Protein AF-A0A6J4F4N2-F1 (afdb_monomer)

Nearest PDB structures (foldseek):
  8c8h-assembly1_I  TM=3.548E-01  e=7.696E+00  Vaccinia virus GLV-1h68
  6rfl-assembly1_I  TM=3.520E-01  e=7.696E+00  Vaccinia virus GLV-1h68

Secondary structure (DSSP, 8-state):
----------------------------------------PPP-HHHHHIIIIIHHH--HHHHHHHHEEEETTEEEETTT--BHHHHHTTGGG---HHHHHHHHHHHHHHHHS--HHHHHTHHHH--HHHHHHHHEEEETTEEEETTT--BHHHHHTTSTT--HHHHHHHHHHHHHHHHHHS--

Radius of gyration: 31.87 Å; Cα contacts (8 Å, |Δi|>4): 180; chains: 1; bounding box: 82×29×100 Å

Mean predicted aligned error: 11.59 Å

Sequence (184 aa):
MQTPKEIVMANLWTTLSCTSRLSLSAFVGAALLAITGPTAAADDLHVLWNRQCGGCHDHAGDFARDSLRVIDGQLVGKRLGDTVNTYLEKHNGGYSPEIIAAMADMLKAQAGTPDLFRTMCNECHGLATQFVREQIVSRDGRLYGRYSGHDVGVTLRRHGGLDDEQAALMLQVLARIEREVHRP

Foldseek 3Di:
DDDDDDDDDDDDDDDDDDDDDDDPPPPPPPPPPPPPDPPPQPALLQVVCCVPPCVPQNGLLCSLQVFWDADPNFIAGPPPRDTQLVVQCPPPNHDDSVSSVLSRVVSHVSNPADPLCVVQPCVPQNDLLVCLLQFWDDDPNFIAGPPPRHGQLVVLPVPRPDDPVSSVSVRVVSSVSNCSRRPD

Structure (mmCIF, N/CA/C/O backbone):
data_AF-A0A6J4F4N2-F1
#
_entry.id   AF-A0A6J4F4N2-F1
#
loop_
_atom_site.group_PDB
_atom_site.id
_atom_site.type_symbol
_atom_site.label_atom_id
_atom_site.label_alt_id
_atom_site.label_comp_id
_atom_site.label_asym_id
_atom_site.label_entity_id
_atom_site.label_seq_id
_atom_site.pdbx_PDB_ins_code
_atom_site.Cartn_x
_atom_site.Cartn_y
_atom_site.Cartn_z
_atom_site.occupancy
_atom_site.B_iso_or_equiv
_atom_site.auth_seq_id
_atom_site.auth_comp_id
_atom_site.auth_asym_id
_atom_site.auth_atom_id
_atom_site.pdbx_PDB_model_num
ATOM 1 N N . MET A 1 1 ? -20.581 9.578 -75.391 1.00 47.72 1 MET A N 1
ATOM 2 C CA . MET A 1 1 ? -21.357 8.427 -75.900 1.00 47.72 1 MET A CA 1
ATOM 3 C C . MET A 1 1 ? -22.814 8.630 -75.528 1.00 47.72 1 MET A C 1
ATOM 5 O O . MET A 1 1 ? -23.086 9.172 -74.466 1.00 47.72 1 MET A O 1
ATOM 9 N N . GLN A 1 2 ? -23.688 8.299 -76.473 1.00 40.50 2 GLN A N 1
ATOM 10 C CA . GLN A 1 2 ? -25.130 8.547 -76.547 1.00 40.50 2 GLN A CA 1
ATOM 11 C C . GLN A 1 2 ? -25.958 8.101 -75.326 1.00 40.50 2 GLN A C 1
ATOM 13 O O . GLN A 1 2 ? -25.746 7.025 -74.776 1.00 40.50 2 GLN A O 1
ATOM 18 N N . THR A 1 3 ? -26.957 8.919 -74.988 1.00 48.00 3 THR A N 1
ATOM 19 C CA . THR A 1 3 ? -28.241 8.525 -74.371 1.00 48.00 3 THR A CA 1
ATOM 20 C C . THR A 1 3 ? -29.137 7.835 -75.426 1.00 48.00 3 THR A C 1
ATOM 22 O O . THR A 1 3 ? -28.777 7.814 -76.603 1.00 48.00 3 THR A O 1
ATOM 25 N N . PRO A 1 4 ? -30.407 7.497 -75.148 1.00 73.19 4 PRO A N 1
ATOM 26 C CA . PRO A 1 4 ? -31.035 6.645 -74.129 1.00 73.19 4 PRO A CA 1
ATOM 27 C C . PRO A 1 4 ? -31.854 5.525 -74.839 1.00 73.19 4 PRO A C 1
ATOM 29 O O . PRO A 1 4 ? -31.745 5.381 -76.055 1.00 73.19 4 PRO A O 1
ATOM 32 N N . LYS A 1 5 ? -32.714 4.767 -74.133 1.00 51.47 5 LYS A N 1
ATOM 33 C CA . LYS A 1 5 ? -34.021 4.313 -74.670 1.00 51.47 5 LYS A CA 1
ATOM 34 C C . LYS A 1 5 ? -34.921 3.704 -73.589 1.00 51.47 5 LYS A C 1
ATOM 36 O O . LYS A 1 5 ? -34.600 2.683 -72.991 1.00 51.47 5 LYS A O 1
ATOM 41 N N . GLU A 1 6 ? -36.046 4.380 -73.387 1.00 56.97 6 GLU A N 1
ATOM 42 C CA . GLU A 1 6 ? -37.276 3.907 -72.751 1.00 56.97 6 GLU A CA 1
ATOM 43 C C . GLU A 1 6 ? -37.926 2.770 -73.548 1.00 56.97 6 GLU A C 1
ATOM 45 O O . GLU A 1 6 ? -37.838 2.810 -74.772 1.00 56.97 6 GLU A O 1
ATOM 50 N N . ILE A 1 7 ? -38.660 1.871 -72.871 1.00 50.88 7 ILE A N 1
ATOM 51 C CA . ILE A 1 7 ? -39.897 1.181 -73.318 1.00 50.88 7 ILE A CA 1
ATOM 52 C C . ILE A 1 7 ? -40.626 0.783 -72.009 1.00 50.88 7 ILE A C 1
ATOM 54 O O . ILE A 1 7 ? -40.094 -0.018 -71.250 1.00 50.88 7 ILE A O 1
ATOM 58 N N . VAL A 1 8 ? -41.631 1.508 -71.500 1.00 50.25 8 VAL A N 1
ATOM 59 C CA . VAL A 1 8 ? -43.068 1.582 -71.863 1.00 50.25 8 VAL A CA 1
ATOM 60 C C . VAL A 1 8 ? -43.780 0.222 -71.908 1.00 50.25 8 VAL A C 1
ATOM 62 O O . VAL A 1 8 ? -43.525 -0.576 -72.795 1.00 50.25 8 VAL A O 1
ATOM 65 N N . MET A 1 9 ? -44.737 0.024 -70.994 1.00 41.22 9 MET A N 1
ATOM 66 C CA . MET A 1 9 ? -46.122 -0.462 -71.200 1.00 41.22 9 MET A CA 1
ATOM 67 C C . MET A 1 9 ? -46.599 -1.147 -69.907 1.00 41.22 9 MET A C 1
ATOM 69 O O . MET A 1 9 ? -45.953 -2.063 -69.418 1.00 41.22 9 MET A O 1
ATOM 73 N N . ALA A 1 10 ? -47.578 -0.578 -69.192 1.00 45.44 10 ALA A N 1
ATOM 74 C CA . ALA A 1 10 ? -49.020 -0.743 -69.438 1.00 45.44 10 ALA A CA 1
ATOM 75 C C . ALA A 1 10 ? -49.437 -2.203 -69.111 1.00 45.44 10 ALA A C 1
ATOM 77 O O . ALA A 1 10 ? -48.772 -3.138 -69.517 1.00 45.44 10 ALA A O 1
ATOM 78 N N . ASN A 1 11 ? -50.523 -2.534 -68.424 1.00 43.34 11 ASN A N 1
ATOM 79 C CA . ASN A 1 11 ? -51.734 -1.814 -68.091 1.00 43.34 11 ASN A CA 1
ATOM 80 C C . ASN A 1 11 ? -52.647 -2.819 -67.332 1.00 43.34 11 ASN A C 1
ATOM 82 O O . ASN A 1 11 ? -52.437 -4.024 -67.449 1.00 43.34 11 ASN A O 1
ATOM 86 N N . LEU A 1 12 ? -53.722 -2.313 -66.719 1.00 43.97 12 LEU A N 1
ATOM 87 C CA . LEU A 1 12 ? -55.022 -2.989 -66.503 1.00 43.97 12 LEU A CA 1
ATOM 88 C C . LEU A 1 12 ? -55.160 -3.940 -65.283 1.00 43.97 12 LEU A C 1
ATOM 90 O O . LEU A 1 12 ? -54.507 -4.969 -65.191 1.00 43.97 12 LEU A O 1
ATOM 94 N N . TRP A 1 13 ? -56.008 -3.561 -64.311 1.00 38.97 13 TRP A N 1
ATOM 95 C CA . TRP A 1 13 ? -57.340 -4.165 -64.016 1.00 38.97 13 TRP A CA 1
ATOM 96 C C . TRP A 1 13 ? -57.253 -5.140 -62.824 1.00 38.97 13 TRP A C 1
ATOM 98 O O . TRP A 1 13 ? -56.249 -5.814 -62.687 1.00 38.97 13 TRP A O 1
ATOM 108 N N . THR A 1 14 ? -58.186 -5.349 -61.893 1.00 47.94 14 THR A N 1
ATOM 109 C CA . THR A 1 14 ? -59.472 -4.785 -61.445 1.00 47.94 14 THR A CA 1
ATOM 110 C C . THR A 1 14 ? -59.793 -5.586 -60.160 1.00 47.94 14 THR A C 1
ATOM 112 O O . THR A 1 14 ? -59.523 -6.780 -60.129 1.00 47.94 14 THR A O 1
ATOM 115 N N . THR A 1 15 ? -60.323 -4.933 -59.114 1.00 61.12 15 THR A N 1
ATOM 116 C CA . THR A 1 15 ? -61.168 -5.454 -57.999 1.00 61.12 15 THR A CA 1
ATOM 117 C C . THR A 1 15 ? -60.866 -6.803 -57.307 1.00 61.12 15 THR A C 1
ATOM 119 O O . THR A 1 15 ? -60.897 -7.846 -57.944 1.00 61.12 15 THR A O 1
ATOM 122 N N . LEU A 1 16 ? -60.848 -6.823 -55.967 1.00 49.03 16 LEU A N 1
ATOM 123 C CA . LEU A 1 16 ? -61.909 -7.431 -55.132 1.00 49.03 16 LEU A CA 1
ATOM 124 C C . LEU A 1 16 ? -61.589 -7.265 -53.632 1.00 49.03 16 LEU A C 1
ATOM 126 O O . LEU A 1 16 ? -60.470 -7.478 -53.176 1.00 49.03 16 LEU A O 1
ATOM 130 N N . SER A 1 17 ? -62.621 -6.894 -52.883 1.00 54.16 17 SER A N 1
ATOM 131 C CA . SER A 1 17 ? -62.735 -6.832 -51.423 1.00 54.16 17 SER A CA 1
ATOM 132 C C . SER A 1 17 ? -62.397 -8.160 -50.728 1.00 54.16 17 SER A C 1
ATOM 134 O O . SER A 1 17 ? -62.736 -9.199 -51.279 1.00 54.16 17 SER A O 1
ATOM 136 N N . CYS A 1 18 ? -61.874 -8.140 -49.490 1.00 42.09 18 CYS A N 1
ATOM 137 C CA . CYS A 1 18 ? -62.506 -8.768 -48.307 1.00 42.09 18 CYS A CA 1
ATOM 138 C C . CYS A 1 18 ? -61.616 -8.735 -47.045 1.00 42.09 18 CYS A C 1
ATOM 140 O O . CYS A 1 18 ? -60.420 -8.998 -47.090 1.00 42.09 18 CYS A O 1
ATOM 142 N N . THR A 1 19 ? -62.281 -8.542 -45.903 1.00 48.25 19 THR A N 1
ATOM 143 C CA . THR A 1 19 ? -61.910 -8.960 -44.536 1.00 48.25 19 THR A CA 1
ATOM 144 C C . THR A 1 19 ? -60.737 -8.291 -43.809 1.00 48.25 19 THR A C 1
ATOM 146 O O . THR A 1 19 ? -59.592 -8.723 -43.840 1.00 48.25 19 THR A O 1
ATOM 149 N N . SER A 1 20 ? -61.117 -7.291 -43.012 1.00 51.62 20 SER A N 1
ATOM 150 C CA . SER A 1 20 ? -60.837 -7.151 -41.578 1.00 51.62 20 SER A CA 1
ATOM 151 C C . SER A 1 20 ? -59.927 -8.201 -40.931 1.00 51.62 20 SER A C 1
ATOM 153 O O . SER A 1 20 ? -60.351 -9.342 -40.765 1.00 51.62 20 SER A O 1
ATOM 155 N N . ARG A 1 21 ? -58.796 -7.753 -40.370 1.00 54.50 21 ARG A N 1
ATOM 156 C CA . ARG A 1 21 ? -58.401 -8.042 -38.978 1.00 54.50 21 ARG A CA 1
ATOM 157 C C . ARG A 1 21 ? -57.663 -6.829 -38.410 1.00 54.50 21 ARG A C 1
ATOM 159 O O . ARG A 1 21 ? -56.575 -6.491 -38.860 1.00 54.50 21 ARG A O 1
ATOM 166 N N . LEU A 1 22 ? -58.287 -6.167 -37.434 1.00 54.28 22 LEU A N 1
ATOM 167 C CA . LEU A 1 22 ? -57.600 -5.248 -36.535 1.00 54.28 22 LEU A CA 1
ATOM 168 C C . LEU A 1 22 ? -56.513 -6.038 -35.797 1.00 54.28 22 LEU A C 1
ATOM 170 O O . LEU A 1 22 ? -56.833 -6.917 -34.999 1.00 54.28 22 LEU A O 1
ATOM 174 N N . SER A 1 23 ? -55.249 -5.700 -36.025 1.00 49.91 23 SER A N 1
ATOM 175 C CA . SER A 1 23 ? -54.167 -6.041 -35.104 1.00 49.91 23 SER A CA 1
ATOM 176 C C . SER A 1 23 ? -53.795 -4.775 -34.341 1.00 49.91 23 SER A C 1
ATOM 178 O O . SER A 1 23 ? -52.997 -3.965 -34.805 1.00 49.91 23 SER A O 1
ATOM 180 N N . LEU A 1 24 ? -54.415 -4.592 -33.170 1.00 51.84 24 LEU A N 1
ATOM 181 C CA . LEU A 1 24 ? -53.881 -3.720 -32.126 1.00 51.84 24 LEU A CA 1
ATOM 182 C C . LEU A 1 24 ? -52.568 -4.346 -31.635 1.00 51.84 24 LEU A C 1
ATOM 184 O O . LEU A 1 24 ? -52.569 -5.200 -30.750 1.00 51.84 24 LEU A O 1
ATOM 188 N N . SER A 1 25 ? -51.444 -3.935 -32.212 1.00 55.34 25 SER A N 1
ATOM 189 C CA . SER A 1 25 ? -50.137 -4.169 -31.603 1.00 55.34 25 SER A CA 1
ATOM 190 C C . SER A 1 25 ? -49.925 -3.101 -30.535 1.00 55.34 25 SER A C 1
ATOM 192 O O . SER A 1 25 ? -49.503 -1.983 -30.826 1.00 55.34 25 SER A O 1
ATOM 194 N N . ALA A 1 26 ? -50.274 -3.433 -29.292 1.00 52.72 26 ALA A N 1
ATOM 195 C CA . ALA A 1 26 ? -49.917 -2.641 -28.126 1.00 52.72 26 ALA A CA 1
ATOM 196 C C . ALA A 1 26 ? -48.389 -2.677 -27.951 1.00 52.72 26 ALA A C 1
ATOM 198 O O . ALA A 1 26 ? -47.830 -3.661 -27.471 1.00 52.72 26 ALA A O 1
ATOM 199 N N . PHE A 1 27 ? -47.702 -1.607 -28.353 1.00 52.44 27 PHE A N 1
ATOM 200 C CA . PHE A 1 27 ? -46.312 -1.374 -27.968 1.00 52.44 27 PHE A CA 1
ATOM 201 C C . PHE A 1 27 ? -46.280 -0.990 -26.484 1.00 52.44 27 PHE A C 1
ATOM 203 O O . PHE A 1 27 ? -46.403 0.179 -26.123 1.00 52.44 27 PHE A O 1
ATOM 210 N N . VAL A 1 28 ? -46.124 -1.982 -25.606 1.00 55.41 28 VAL A N 1
ATOM 211 C CA . VAL A 1 28 ? -45.710 -1.749 -24.218 1.00 55.41 28 VAL A CA 1
ATOM 212 C C . VAL A 1 28 ? -44.208 -1.471 -24.245 1.00 55.41 28 VAL A C 1
ATOM 214 O O . VAL A 1 28 ? -43.383 -2.378 -24.180 1.00 55.41 28 VAL A O 1
ATOM 217 N N . GLY A 1 29 ? -43.851 -0.199 -24.417 1.00 53.62 29 GLY A N 1
ATOM 218 C CA . GLY A 1 29 ? -42.484 0.281 -24.250 1.00 53.62 29 GLY A CA 1
ATOM 219 C C . GLY A 1 29 ? -42.107 0.259 -22.772 1.00 53.62 29 GLY A C 1
ATOM 220 O O . GLY A 1 29 ? -42.340 1.230 -22.058 1.00 53.62 29 GLY A O 1
ATOM 221 N N . ALA A 1 30 ? -41.538 -0.849 -22.301 1.00 59.06 30 ALA A N 1
ATOM 222 C CA . ALA A 1 30 ? -40.876 -0.899 -21.005 1.00 59.06 30 ALA A CA 1
ATOM 223 C C . ALA A 1 30 ? -39.555 -0.119 -21.104 1.00 59.06 30 ALA A C 1
ATOM 225 O O . ALA A 1 30 ? -38.531 -0.646 -21.537 1.00 59.06 30 ALA A O 1
ATOM 226 N N . ALA A 1 31 ? -39.591 1.163 -20.742 1.00 57.94 31 ALA A N 1
ATOM 227 C CA . ALA A 1 31 ? -38.392 1.962 -20.542 1.00 57.94 31 ALA A CA 1
ATOM 228 C C . ALA A 1 31 ? -37.640 1.422 -19.313 1.00 57.94 31 ALA A C 1
ATOM 230 O O . ALA A 1 31 ? -37.961 1.760 -18.175 1.00 57.94 31 ALA A O 1
ATOM 231 N N . LEU A 1 32 ? -36.646 0.558 -19.541 1.00 58.25 32 LEU A N 1
ATOM 232 C CA . LEU A 1 32 ? -35.621 0.249 -18.547 1.00 58.25 32 LEU A CA 1
ATOM 233 C C . LEU A 1 32 ? -34.789 1.522 -18.329 1.00 58.25 32 LEU A C 1
ATOM 235 O O . LEU A 1 32 ? -33.811 1.772 -19.032 1.00 58.25 32 LEU A O 1
ATOM 239 N N . LEU A 1 33 ? -35.183 2.350 -17.360 1.00 55.75 33 LEU A N 1
ATOM 240 C CA . LEU A 1 33 ? -34.271 3.318 -16.763 1.00 55.75 33 LEU A CA 1
ATOM 241 C C . LEU A 1 33 ? -33.241 2.531 -15.947 1.00 55.75 33 LEU A C 1
ATOM 243 O O . LEU A 1 33 ? -33.464 2.203 -14.783 1.00 55.75 33 LEU A O 1
ATOM 247 N N . ALA A 1 34 ? -32.110 2.210 -16.571 1.00 57.59 34 ALA A N 1
ATOM 248 C CA . ALA A 1 34 ? -30.918 1.823 -15.838 1.00 57.59 34 ALA A CA 1
ATOM 249 C C . ALA A 1 34 ? -30.436 3.063 -15.074 1.00 57.59 34 ALA A C 1
ATOM 251 O O . ALA A 1 34 ? -29.827 3.964 -15.649 1.00 57.59 34 ALA A O 1
ATOM 252 N N . ILE A 1 35 ? -30.753 3.136 -13.781 1.00 58.50 35 ILE A N 1
ATOM 253 C CA . ILE A 1 35 ? -30.127 4.091 -12.868 1.00 58.50 35 ILE A CA 1
ATOM 254 C C . ILE A 1 35 ? -28.688 3.607 -12.684 1.00 58.50 35 ILE A C 1
ATOM 256 O O . ILE A 1 35 ? -28.376 2.868 -11.754 1.00 58.50 35 ILE A O 1
ATOM 260 N N . THR A 1 36 ? -27.800 3.986 -13.599 1.00 56.12 36 THR A N 1
ATOM 261 C CA . THR A 1 36 ? -26.365 3.965 -13.333 1.00 56.12 36 THR A CA 1
ATOM 262 C C . THR A 1 36 ? -26.102 5.116 -12.374 1.00 56.12 36 THR A C 1
ATOM 264 O O . THR A 1 36 ? -25.814 6.240 -12.789 1.00 56.12 36 THR A O 1
ATOM 267 N N . GLY A 1 37 ? -26.305 4.862 -11.079 1.00 52.16 37 GLY A N 1
ATOM 268 C CA . GLY A 1 37 ? -25.775 5.747 -10.052 1.00 52.16 37 GLY A CA 1
ATOM 269 C C . GLY A 1 37 ? -24.269 5.899 -10.276 1.00 52.16 37 GLY A C 1
ATOM 270 O O . GLY A 1 37 ? -23.642 4.958 -10.774 1.00 52.16 37 GLY A O 1
ATOM 271 N N . PRO A 1 38 ? -23.678 7.063 -9.967 1.00 47.97 38 PRO A N 1
ATOM 272 C CA . PRO A 1 38 ? -22.233 7.185 -10.001 1.00 47.97 38 PRO A CA 1
ATOM 273 C C . PRO A 1 38 ? -21.664 6.096 -9.092 1.00 47.97 38 PRO A C 1
ATOM 275 O O . PRO A 1 38 ? -21.940 6.076 -7.893 1.00 47.97 38 PRO A O 1
ATOM 278 N N . THR A 1 39 ? -20.902 5.165 -9.666 1.00 49.94 39 THR A N 1
ATOM 279 C CA . THR A 1 39 ? -19.950 4.377 -8.893 1.00 49.94 39 THR A CA 1
ATOM 280 C C . THR A 1 39 ? -19.023 5.413 -8.284 1.00 49.94 39 THR A C 1
ATOM 282 O O . THR A 1 39 ? -18.245 6.037 -9.011 1.00 49.94 39 THR A O 1
ATOM 285 N N . ALA A 1 40 ? -19.200 5.713 -6.996 1.00 52.03 40 ALA A N 1
ATOM 286 C CA . ALA A 1 40 ? -18.233 6.510 -6.266 1.00 52.03 40 ALA A CA 1
ATOM 287 C C . ALA A 1 40 ? -16.901 5.799 -6.482 1.00 52.03 40 ALA A C 1
ATOM 289 O O . ALA A 1 40 ? -16.749 4.665 -6.033 1.00 52.03 40 ALA A O 1
ATOM 290 N N . ALA A 1 41 ? -16.016 6.401 -7.282 1.00 54.88 41 ALA A N 1
ATOM 291 C CA . ALA A 1 41 ? -14.698 5.845 -7.517 1.00 54.88 41 ALA A CA 1
ATOM 292 C C . ALA A 1 41 ? -14.103 5.610 -6.136 1.00 54.88 41 ALA A C 1
ATOM 294 O O . ALA A 1 41 ? -14.044 6.545 -5.333 1.00 54.88 41 ALA A O 1
ATOM 295 N N . ALA A 1 42 ? -13.799 4.356 -5.820 1.00 64.69 42 ALA A N 1
ATOM 296 C CA . ALA A 1 42 ? -13.337 4.029 -4.495 1.00 64.69 42 ALA A CA 1
ATOM 297 C C . ALA A 1 42 ? -12.050 4.827 -4.226 1.00 64.69 42 ALA A C 1
ATOM 299 O O . ALA A 1 42 ? -11.120 4.829 -5.034 1.00 64.69 42 ALA A O 1
ATOM 300 N N . ASP A 1 43 ? -12.048 5.575 -3.119 1.00 82.75 43 ASP A N 1
ATOM 301 C CA . ASP A 1 43 ? -10.979 6.521 -2.801 1.00 82.75 43 ASP A CA 1
ATOM 302 C C . ASP A 1 43 ? -9.615 5.803 -2.784 1.00 82.75 43 ASP A C 1
ATOM 304 O O . ASP A 1 43 ? -9.473 4.745 -2.160 1.00 82.75 43 ASP A O 1
ATOM 308 N N . ASP A 1 44 ? -8.602 6.410 -3.416 1.00 94.38 44 ASP A N 1
ATOM 309 C CA . ASP A 1 44 ? -7.190 6.057 -3.220 1.00 94.38 44 ASP A CA 1
ATOM 310 C C . ASP A 1 44 ? -6.901 6.062 -1.712 1.00 94.38 44 ASP A C 1
ATOM 312 O O . ASP A 1 44 ? -6.940 7.109 -1.054 1.00 94.38 44 ASP A O 1
ATOM 316 N N . LEU A 1 45 ? -6.636 4.881 -1.149 1.00 96.50 45 LEU A N 1
ATOM 317 C CA . LEU A 1 45 ? -6.555 4.708 0.302 1.00 96.50 45 LEU A CA 1
ATOM 318 C C . LEU A 1 45 ? -5.376 5.454 0.920 1.00 96.50 45 LEU A C 1
ATOM 320 O O . LEU A 1 45 ? -5.445 5.865 2.079 1.00 96.50 45 LEU A O 1
ATOM 324 N N . HIS A 1 46 ? -4.316 5.678 0.149 1.00 97.06 46 HIS A N 1
ATOM 325 C CA . HIS A 1 46 ? -3.142 6.410 0.612 1.00 97.06 46 HIS A CA 1
ATOM 326 C C . HIS A 1 46 ? -3.403 7.914 0.618 1.00 97.06 46 HIS A C 1
ATOM 328 O O . HIS A 1 46 ? -2.963 8.615 1.528 1.00 97.06 46 HIS A O 1
ATOM 334 N N . VAL A 1 47 ? -4.180 8.417 -0.345 1.00 95.69 47 VAL A N 1
ATOM 335 C CA . VAL A 1 47 ? -4.684 9.800 -0.310 1.00 95.69 47 VAL A CA 1
ATOM 336 C C . VAL A 1 47 ? -5.664 9.985 0.847 1.00 95.69 47 VAL A C 1
ATOM 338 O O . VAL A 1 47 ? -5.569 10.973 1.579 1.00 95.69 47 VAL A O 1
ATOM 341 N N . LEU A 1 48 ? -6.574 9.029 1.054 1.00 94.94 48 LEU A N 1
ATOM 342 C CA . LEU A 1 48 ? -7.514 9.056 2.170 1.00 94.94 48 LEU A CA 1
ATOM 343 C C . LEU A 1 48 ? -6.783 9.073 3.518 1.00 94.94 48 LEU A C 1
ATOM 345 O O . LEU A 1 48 ? -7.094 9.921 4.356 1.00 94.94 48 LEU A O 1
ATOM 349 N N . TRP A 1 49 ? -5.794 8.192 3.700 1.00 96.81 49 TRP A N 1
ATOM 350 C CA . TRP A 1 49 ? -4.929 8.176 4.877 1.00 96.81 49 TRP A CA 1
ATOM 351 C C . TRP A 1 49 ? -4.260 9.531 5.086 1.00 96.81 49 TRP A C 1
ATOM 353 O O . TRP A 1 49 ? -4.381 10.110 6.161 1.00 96.81 49 TRP A O 1
ATOM 363 N N . ASN A 1 50 ? -3.603 10.080 4.063 1.00 95.56 50 ASN A N 1
ATOM 364 C CA . ASN A 1 50 ? -2.900 11.357 4.189 1.00 95.56 50 ASN A CA 1
ATOM 365 C C . ASN A 1 50 ? -3.842 12.494 4.608 1.00 95.56 50 ASN A C 1
ATOM 367 O O . ASN A 1 50 ? -3.480 13.313 5.449 1.00 95.56 50 ASN A O 1
ATOM 371 N N . ARG A 1 51 ? -5.064 12.515 4.064 1.00 95.12 51 ARG A N 1
ATOM 372 C CA . ARG A 1 51 ? -6.079 13.530 4.373 1.00 95.12 51 ARG A CA 1
ATOM 373 C C . ARG A 1 51 ? -6.642 13.407 5.791 1.00 95.12 51 ARG A C 1
ATOM 375 O O . ARG A 1 51 ? -6.881 14.431 6.419 1.00 95.12 51 ARG A O 1
ATOM 382 N N . GLN A 1 52 ? -6.911 12.188 6.260 1.00 94.94 52 GLN A N 1
ATOM 383 C CA . GLN A 1 52 ? -7.668 11.954 7.500 1.00 94.94 52 GLN A CA 1
ATOM 384 C C . GLN A 1 52 ? -6.790 11.599 8.707 1.00 94.94 52 GLN A C 1
ATOM 386 O O . GLN A 1 52 ? -7.174 11.851 9.844 1.00 94.94 52 GLN A O 1
ATOM 391 N N . CYS A 1 53 ? -5.623 11.001 8.470 1.00 96.44 53 CYS A N 1
ATOM 392 C CA . CYS A 1 53 ? -4.781 10.393 9.502 1.00 96.44 53 CYS A CA 1
ATOM 393 C C . CYS A 1 53 ? -3.342 10.926 9.471 1.00 96.44 53 CYS A C 1
ATOM 395 O O . CYS A 1 53 ? -2.732 11.116 10.523 1.00 96.44 53 CYS A O 1
ATOM 397 N N . GLY A 1 54 ? -2.801 11.200 8.279 1.00 95.81 54 GLY A N 1
ATOM 398 C CA . GLY A 1 54 ? -1.381 11.502 8.076 1.00 95.81 54 GLY A CA 1
ATOM 399 C C . GLY A 1 54 ? -0.881 12.746 8.810 1.00 95.81 54 GLY A C 1
ATOM 400 O O . GLY A 1 54 ? 0.261 12.766 9.251 1.00 95.81 54 GLY A O 1
ATOM 401 N N . GLY A 1 55 ? -1.741 13.743 9.042 1.00 96.69 55 GLY A N 1
ATOM 402 C CA . GLY A 1 55 ? -1.373 14.932 9.821 1.00 96.69 55 GLY A CA 1
ATOM 403 C C . GLY A 1 55 ? -0.989 14.642 11.280 1.00 96.69 55 GLY A C 1
ATOM 404 O O . GLY A 1 55 ? -0.292 15.448 11.891 1.00 96.69 55 GLY A O 1
ATOM 405 N N . CYS A 1 56 ? -1.424 13.507 11.839 1.00 97.38 56 CYS A N 1
ATOM 406 C CA . CYS A 1 56 ? -1.080 13.080 13.200 1.00 97.38 56 CYS A CA 1
ATOM 407 C C . CYS A 1 56 ? -0.260 11.781 13.250 1.00 97.38 56 CYS A C 1
ATOM 409 O O . CYS A 1 56 ? 0.354 11.503 14.278 1.00 97.38 56 CYS A O 1
ATOM 411 N N . HIS A 1 57 ? -0.281 10.976 12.184 1.00 95.56 57 HIS A N 1
ATOM 412 C CA . HIS A 1 57 ? 0.280 9.620 12.156 1.00 95.56 57 HIS A CA 1
ATOM 413 C C . HIS A 1 57 ? 1.355 9.398 11.081 1.00 95.56 57 HIS A C 1
ATOM 415 O O . HIS A 1 57 ? 1.790 8.263 10.904 1.00 95.56 57 HIS A O 1
ATOM 421 N N . ASP A 1 58 ? 1.778 10.443 10.368 1.00 95.38 58 ASP A N 1
ATOM 422 C CA . ASP A 1 58 ? 2.760 10.372 9.281 1.00 95.38 58 ASP A CA 1
ATOM 423 C C . ASP A 1 58 ? 2.372 9.347 8.192 1.00 95.38 58 ASP A C 1
ATOM 425 O O . ASP A 1 58 ? 1.201 9.217 7.823 1.00 95.38 58 ASP A O 1
ATOM 429 N N . HIS A 1 59 ? 3.349 8.646 7.610 1.00 96.06 59 HIS A N 1
ATOM 430 C CA . HIS A 1 59 ? 3.141 7.703 6.515 1.00 96.06 59 HIS A CA 1
ATOM 431 C C . HIS A 1 59 ? 2.505 6.392 7.006 1.00 96.06 59 HIS A C 1
ATOM 433 O O . HIS A 1 59 ? 2.990 5.767 7.951 1.00 96.06 59 HIS A O 1
ATOM 439 N N . ALA A 1 60 ? 1.469 5.919 6.301 1.00 97.12 60 ALA A N 1
ATOM 440 C CA . ALA A 1 60 ? 0.681 4.743 6.685 1.00 97.12 60 ALA A CA 1
ATOM 441 C C . ALA A 1 60 ? 1.537 3.505 6.973 1.00 97.12 60 ALA A C 1
ATOM 443 O O . ALA A 1 60 ? 1.334 2.827 7.979 1.00 97.12 60 ALA A O 1
ATOM 444 N N . GLY A 1 61 ? 2.532 3.242 6.118 1.00 96.88 61 GLY A N 1
ATOM 445 C CA . GLY A 1 61 ? 3.381 2.060 6.252 1.00 96.88 61 GLY A CA 1
ATOM 446 C C . GLY A 1 61 ? 4.211 2.065 7.531 1.00 96.88 61 GLY A C 1
ATOM 447 O O . GLY A 1 61 ? 4.390 1.019 8.154 1.00 96.88 61 GLY A O 1
ATOM 448 N N . ASP A 1 62 ? 4.691 3.238 7.935 1.00 96.75 62 ASP A N 1
ATOM 449 C CA . ASP A 1 62 ? 5.522 3.385 9.129 1.00 96.75 62 ASP A CA 1
ATOM 450 C C . ASP A 1 62 ? 4.663 3.287 10.370 1.00 96.75 62 ASP A C 1
ATOM 452 O O . ASP A 1 62 ? 4.918 2.442 11.226 1.00 96.75 62 ASP A O 1
ATOM 456 N N . PHE A 1 63 ? 3.539 4.003 10.381 1.00 97.75 63 PHE A N 1
ATOM 457 C CA . PHE A 1 63 ? 2.536 3.839 11.419 1.00 97.75 63 PHE A CA 1
ATOM 458 C C . PHE A 1 63 ? 2.121 2.372 11.603 1.00 97.75 63 PHE A C 1
ATOM 460 O O . PHE A 1 63 ? 2.116 1.869 12.729 1.00 97.75 63 PHE A O 1
ATOM 467 N N . ALA A 1 64 ? 1.802 1.665 10.516 1.00 97.94 64 ALA A N 1
ATOM 468 C CA . ALA A 1 64 ? 1.350 0.283 10.568 1.00 97.94 64 ALA A CA 1
ATOM 469 C C . ALA A 1 64 ? 2.402 -0.639 11.197 1.00 97.94 64 ALA A C 1
ATOM 471 O O . ALA A 1 64 ? 2.093 -1.396 12.118 1.00 97.94 64 ALA A O 1
ATOM 472 N N . ARG A 1 65 ? 3.655 -0.557 10.741 1.00 97.00 65 ARG A N 1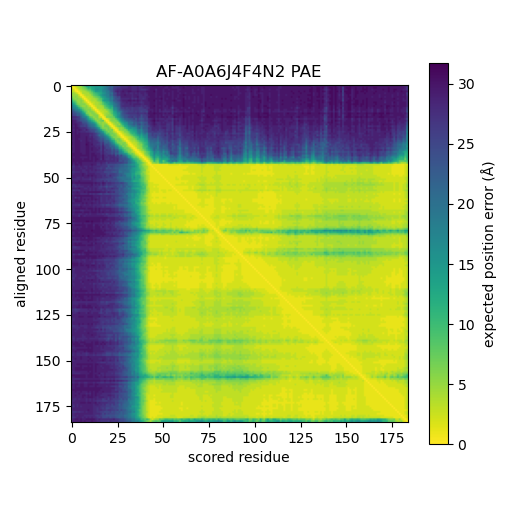
ATOM 473 C CA . ARG A 1 65 ? 4.742 -1.405 11.251 1.00 97.00 65 ARG A CA 1
ATOM 474 C C . ARG A 1 65 ? 5.154 -1.043 12.670 1.00 97.00 65 ARG A C 1
ATOM 476 O O . ARG A 1 65 ? 5.450 -1.945 13.457 1.00 97.00 65 ARG A O 1
ATOM 483 N N . ASP A 1 66 ? 5.119 0.232 13.032 1.00 97.06 66 ASP A N 1
ATOM 484 C CA . ASP A 1 66 ? 5.589 0.702 14.334 1.00 97.06 66 ASP A CA 1
ATOM 485 C C . ASP A 1 66 ? 4.521 0.543 15.414 1.00 97.06 66 ASP A C 1
ATOM 487 O O . ASP A 1 66 ? 4.833 0.127 16.533 1.00 97.06 66 ASP A O 1
ATOM 491 N N . SER A 1 67 ? 3.250 0.754 15.068 1.00 97.19 67 SER A N 1
ATOM 492 C CA . SER A 1 67 ? 2.154 0.870 16.036 1.00 97.19 67 SER A CA 1
ATOM 493 C C . SER A 1 67 ? 1.184 -0.306 16.045 1.00 97.19 67 SER A C 1
ATOM 495 O O . SER A 1 67 ? 0.444 -0.453 17.022 1.00 97.19 67 SER A O 1
ATOM 497 N N . LEU A 1 68 ? 1.177 -1.161 15.017 1.00 97.94 68 LEU A N 1
ATOM 498 C CA . LEU A 1 68 ? 0.187 -2.232 14.866 1.00 97.94 68 LEU A CA 1
ATOM 499 C C . LEU A 1 68 ? 0.830 -3.620 14.797 1.00 97.94 68 LEU A C 1
ATOM 501 O O . LEU A 1 68 ? 2.005 -3.787 14.475 1.00 97.94 68 LEU A O 1
ATOM 505 N N . ARG A 1 69 ? 0.048 -4.644 15.127 1.00 97.06 69 ARG A N 1
ATOM 506 C CA . ARG A 1 69 ? 0.421 -6.055 14.969 1.00 97.06 69 ARG A CA 1
ATOM 507 C C . ARG A 1 69 ? -0.797 -6.876 14.579 1.00 97.06 69 ARG A C 1
ATOM 509 O O . ARG A 1 69 ? -1.924 -6.491 14.882 1.00 97.06 69 ARG A O 1
ATOM 516 N N . VAL A 1 70 ? -0.561 -8.016 13.941 1.00 96.50 70 VAL A N 1
ATOM 517 C CA . VAL A 1 70 ? -1.622 -8.969 13.609 1.00 96.50 70 VAL A CA 1
ATOM 518 C C . VAL A 1 70 ? -1.703 -10.027 14.708 1.00 96.50 70 VAL A C 1
ATOM 520 O O . VAL A 1 70 ? -0.705 -10.685 14.991 1.00 96.50 70 VAL A O 1
ATOM 523 N N . ILE A 1 71 ? -2.874 -10.179 15.327 1.00 95.12 71 ILE A N 1
ATOM 524 C CA . ILE A 1 71 ? -3.186 -11.227 16.313 1.00 95.12 71 ILE A CA 1
ATOM 525 C C . ILE A 1 71 ? -4.451 -11.928 15.837 1.00 95.12 71 ILE A C 1
ATOM 527 O O . ILE A 1 71 ? -5.444 -11.258 15.572 1.00 95.12 71 ILE A O 1
ATOM 531 N N . ASP A 1 72 ? -4.400 -13.251 15.676 1.00 93.50 72 ASP A N 1
ATOM 532 C CA . ASP A 1 72 ? -5.540 -14.072 15.237 1.00 93.50 72 ASP A CA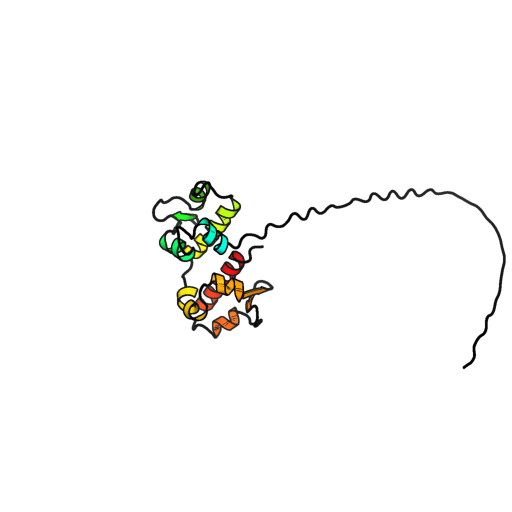 1
ATOM 533 C C . ASP A 1 72 ? -6.231 -13.527 13.973 1.00 93.50 72 ASP A C 1
ATOM 535 O O . ASP A 1 72 ? -7.451 -13.513 13.826 1.00 93.50 72 ASP A O 1
ATOM 539 N N . GLY A 1 73 ? -5.421 -13.013 13.041 1.00 93.06 73 GLY A N 1
ATOM 540 C CA . GLY A 1 73 ? -5.893 -12.412 11.795 1.00 93.06 73 GLY A CA 1
ATOM 541 C C . GLY A 1 73 ? -6.487 -11.005 11.935 1.00 93.06 73 GLY A C 1
ATOM 542 O O . GLY A 1 73 ? -6.809 -10.400 10.911 1.00 93.06 73 GLY A O 1
ATOM 543 N N . GLN A 1 74 ? -6.585 -10.444 13.137 1.00 95.06 74 GLN A N 1
ATOM 544 C CA . GLN A 1 74 ? -7.060 -9.083 13.378 1.00 95.06 74 GLN A CA 1
ATOM 545 C C . GLN A 1 74 ? -5.900 -8.099 13.523 1.00 95.06 74 GLN A C 1
ATOM 547 O O . GLN A 1 74 ? -4.848 -8.424 14.073 1.00 95.06 74 GLN A O 1
ATOM 552 N N . LEU A 1 75 ? -6.099 -6.875 13.033 1.00 97.50 75 LEU A N 1
ATOM 553 C CA . LEU A 1 75 ? -5.143 -5.789 13.207 1.00 97.50 75 LEU A CA 1
ATOM 554 C C . LEU A 1 75 ? -5.390 -5.099 14.548 1.00 97.50 75 LEU A C 1
ATOM 556 O O . LEU A 1 75 ? -6.477 -4.576 14.790 1.00 97.50 75 LEU A O 1
ATOM 560 N N . VAL A 1 76 ? -4.380 -5.105 15.410 1.00 97.75 76 VAL A N 1
ATOM 561 C CA . VAL A 1 76 ? -4.474 -4.661 16.802 1.00 97.75 76 VAL A CA 1
ATOM 562 C C . VAL A 1 76 ? -3.426 -3.592 17.085 1.00 97.75 76 VAL A C 1
ATOM 564 O O . VAL A 1 76 ? -2.269 -3.716 16.672 1.00 97.75 76 VAL A O 1
ATOM 567 N N . GLY A 1 77 ? -3.808 -2.555 17.831 1.00 97.06 77 GLY A N 1
ATOM 568 C CA . GLY A 1 77 ? -2.865 -1.548 18.316 1.00 97.06 77 GLY A CA 1
ATOM 569 C C . GLY A 1 77 ? -1.910 -2.132 19.360 1.00 97.06 77 GLY A C 1
ATOM 570 O O . GLY A 1 77 ? -2.347 -2.691 20.365 1.00 97.06 77 GLY A O 1
ATOM 571 N N . LYS A 1 78 ? -0.594 -1.966 19.182 1.00 95.25 78 LYS A N 1
ATOM 572 C CA . LYS A 1 78 ? 0.420 -2.514 20.105 1.00 95.25 78 LYS A CA 1
ATOM 573 C C . LYS A 1 78 ? 0.298 -1.971 21.531 1.00 95.25 78 LYS A C 1
ATOM 575 O O . LYS A 1 78 ? 0.631 -2.687 22.472 1.00 95.25 78 LYS A O 1
ATOM 580 N N . ARG A 1 79 ? -0.154 -0.719 21.680 1.00 90.69 79 ARG A N 1
ATOM 581 C CA . ARG A 1 79 ? -0.253 -0.020 22.971 1.00 90.69 79 ARG A CA 1
ATOM 582 C C . ARG A 1 79 ? -1.567 -0.282 23.703 1.00 90.69 79 ARG A C 1
ATOM 584 O O . ARG A 1 79 ? -1.534 -0.592 24.886 1.00 90.69 79 ARG A O 1
ATOM 591 N N . LEU A 1 80 ? -2.698 -0.090 23.025 1.00 82.19 80 LEU A N 1
ATOM 592 C CA . LEU A 1 80 ? -4.026 -0.132 23.652 1.00 82.19 80 LEU A CA 1
ATOM 593 C C . LEU A 1 80 ? -4.672 -1.520 23.591 1.00 82.19 80 LEU A C 1
AT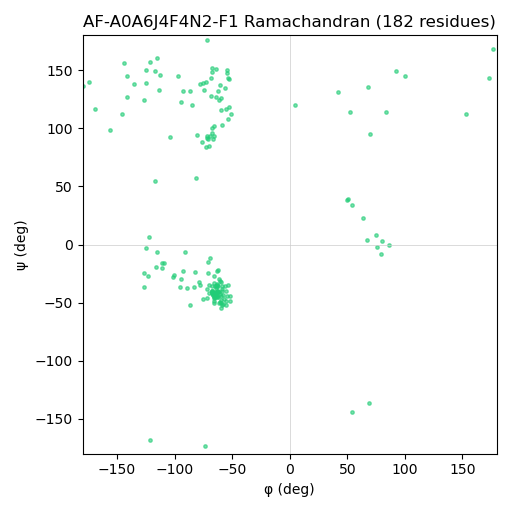OM 595 O O . LEU A 1 80 ? -5.525 -1.818 24.413 1.00 82.19 80 LEU A O 1
ATOM 599 N N . GLY A 1 81 ? -4.259 -2.379 22.653 1.00 89.12 81 GLY A N 1
ATOM 600 C CA . GLY A 1 81 ? -4.804 -3.731 22.50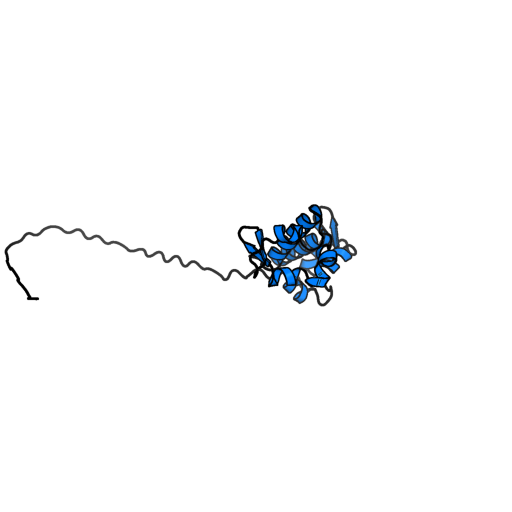9 1.00 89.12 81 GLY A CA 1
ATOM 601 C C . GLY A 1 81 ? -6.160 -3.812 21.801 1.00 89.12 81 GLY A C 1
ATOM 602 O O . GLY A 1 81 ? -6.575 -4.914 21.456 1.00 89.12 81 GLY A O 1
ATOM 603 N N . ASP A 1 82 ? -6.812 -2.683 21.521 1.00 93.06 82 ASP A N 1
ATOM 604 C CA . ASP A 1 82 ? -8.039 -2.649 20.724 1.00 93.06 82 ASP A CA 1
ATOM 605 C C . ASP A 1 82 ? -7.779 -3.045 19.263 1.00 93.06 82 ASP A C 1
ATOM 607 O O . ASP A 1 82 ? -6.714 -2.763 18.692 1.00 93.06 82 ASP A O 1
ATOM 611 N N . THR A 1 83 ? -8.785 -3.660 18.633 1.00 96.75 83 THR A N 1
ATOM 612 C CA . THR A 1 83 ? -8.765 -3.866 17.181 1.00 96.75 83 THR A CA 1
ATOM 613 C C . THR A 1 83 ? -8.906 -2.524 16.466 1.00 96.75 83 THR A C 1
ATOM 615 O O . THR A 1 83 ? -9.655 -1.645 16.901 1.00 96.75 83 THR A O 1
ATOM 618 N N . VAL A 1 84 ? -8.213 -2.368 15.338 1.00 96.62 84 VAL A N 1
ATOM 619 C CA . VAL A 1 84 ? -8.305 -1.153 14.515 1.00 96.62 84 VAL A CA 1
ATOM 620 C C . VAL A 1 84 ? -9.743 -0.913 14.054 1.00 96.62 84 VAL A C 1
ATOM 622 O O . VAL A 1 84 ? -10.185 0.232 14.043 1.00 96.62 84 VAL A O 1
ATOM 625 N N . ASN A 1 85 ? -10.503 -1.974 13.769 1.00 96.56 85 ASN A N 1
ATOM 626 C CA . ASN A 1 85 ? -11.899 -1.854 13.355 1.00 96.56 85 ASN A CA 1
ATOM 627 C C . ASN A 1 85 ? -12.743 -1.160 14.430 1.00 96.56 85 ASN A C 1
ATOM 629 O O . ASN A 1 85 ? -13.344 -0.125 14.161 1.00 96.56 85 ASN A O 1
ATOM 633 N N . THR A 1 86 ? -12.713 -1.674 15.663 1.00 95.69 86 THR A N 1
ATOM 634 C CA . THR A 1 86 ? -13.451 -1.090 16.795 1.00 95.69 86 THR A CA 1
ATOM 635 C C . THR A 1 86 ? -12.959 0.317 17.138 1.00 95.69 86 THR A C 1
ATOM 637 O O . THR A 1 86 ? -13.743 1.175 17.540 1.00 95.69 86 THR A O 1
ATOM 640 N N . TYR A 1 87 ? -11.661 0.583 16.975 1.00 95.81 87 TYR A N 1
ATOM 641 C CA . TYR A 1 87 ? -11.105 1.911 17.220 1.00 95.81 87 TYR A CA 1
ATOM 642 C C . TYR A 1 87 ? -11.646 2.954 16.227 1.00 95.81 87 TYR A C 1
ATOM 644 O O . TYR A 1 87 ? -12.063 4.045 16.626 1.00 95.81 87 TYR A O 1
ATOM 652 N N . LEU A 1 88 ? -11.692 2.612 14.935 1.00 96.38 88 LEU A N 1
ATOM 653 C CA . LEU A 1 88 ? -12.146 3.514 13.874 1.00 96.38 88 LEU A CA 1
ATOM 654 C C . LEU A 1 88 ? -13.660 3.784 13.893 1.00 96.38 88 LEU A C 1
ATOM 656 O O . LEU A 1 88 ? -14.104 4.772 13.317 1.00 96.38 88 LEU A O 1
ATOM 660 N N . GLU A 1 89 ? -14.461 2.996 14.609 1.00 97.00 89 GLU A N 1
ATOM 661 C CA . GLU A 1 89 ? -15.883 3.311 14.837 1.00 97.00 89 GLU A CA 1
ATOM 662 C C . GLU A 1 89 ? -16.083 4.608 15.639 1.00 97.00 89 GLU A C 1
ATOM 664 O O . GLU A 1 89 ? -17.144 5.223 15.573 1.00 97.00 89 GLU A O 1
ATOM 669 N N . LYS A 1 90 ? -15.074 5.027 16.416 1.00 95.44 90 LYS A N 1
ATOM 670 C CA . LYS A 1 90 ? -15.168 6.168 17.344 1.00 95.44 90 LYS A CA 1
ATOM 671 C C . LYS A 1 90 ? -14.118 7.242 17.082 1.00 95.44 90 LYS A C 1
ATOM 673 O O . LYS A 1 90 ? -14.328 8.407 17.420 1.00 95.44 90 LYS A O 1
ATOM 678 N N . HIS A 1 91 ? -12.974 6.861 16.521 1.00 93.31 91 HIS A N 1
ATOM 679 C CA . HIS A 1 91 ? -11.878 7.783 16.262 1.00 93.31 91 HIS A CA 1
ATOM 680 C C . HIS A 1 91 ? -12.300 8.886 15.280 1.00 93.31 91 HIS A C 1
ATOM 682 O O . HIS A 1 91 ? -12.886 8.600 14.241 1.00 93.31 91 HIS A O 1
ATOM 688 N N . ASN A 1 92 ? -11.998 10.144 15.618 1.00 91.06 92 ASN A N 1
ATOM 689 C CA . ASN A 1 92 ? -12.331 11.322 14.809 1.00 91.06 92 ASN A CA 1
ATOM 690 C C . ASN A 1 92 ? -13.828 11.442 14.429 1.00 91.06 92 ASN A C 1
ATOM 692 O O . ASN A 1 92 ? -14.169 11.891 13.340 1.00 91.06 92 ASN A O 1
ATOM 696 N N . GLY A 1 93 ? -14.734 11.012 15.314 1.00 92.31 93 GLY A N 1
ATOM 697 C CA . GLY A 1 93 ? -16.179 11.035 15.052 1.00 92.31 93 GLY A CA 1
ATOM 698 C C . GLY A 1 93 ? -16.720 9.801 14.320 1.00 92.31 93 GLY A C 1
ATOM 699 O O . GLY A 1 93 ? -17.931 9.710 14.133 1.00 92.31 93 GLY A O 1
ATOM 700 N N . GLY A 1 94 ? -15.856 8.838 13.987 1.00 95.06 94 GLY A N 1
ATOM 701 C CA . GLY A 1 94 ? -16.227 7.550 13.405 1.00 95.06 94 GLY A CA 1
ATOM 702 C C . GLY A 1 94 ? -16.225 7.534 11.875 1.00 95.06 94 GLY A C 1
ATOM 703 O O . GLY A 1 94 ? -16.501 8.536 11.215 1.00 95.06 94 GLY A O 1
ATOM 704 N N . TYR A 1 95 ? -15.920 6.367 11.307 1.00 95.25 95 TYR A N 1
ATOM 705 C CA . TYR A 1 95 ? -15.891 6.128 9.860 1.00 95.25 95 TYR A CA 1
ATOM 706 C C . TYR A 1 95 ? -16.966 5.122 9.430 1.00 95.25 95 TYR A C 1
ATOM 708 O O . TYR A 1 95 ? -17.479 4.349 10.240 1.00 95.25 95 TYR A O 1
ATOM 716 N N . SER A 1 96 ? -17.313 5.111 8.139 1.00 94.94 96 SER A N 1
ATOM 717 C CA . SER A 1 96 ? -18.252 4.117 7.609 1.00 94.94 96 SER A CA 1
ATOM 718 C C . SER A 1 96 ? -17.644 2.705 7.648 1.00 94.94 96 SER A C 1
ATOM 720 O O . SER A 1 96 ? -16.424 2.565 7.511 1.00 94.94 96 SER A O 1
ATOM 722 N N . PRO A 1 97 ? -18.462 1.639 7.760 1.00 95.56 97 PRO A N 1
ATOM 723 C CA . PRO A 1 97 ? -17.962 0.262 7.781 1.00 95.56 97 PRO A CA 1
ATOM 724 C C . PRO A 1 97 ? -17.066 -0.096 6.586 1.00 95.56 97 PRO A C 1
ATOM 726 O O . PRO A 1 97 ? -16.091 -0.826 6.738 1.00 95.56 97 PRO A O 1
ATOM 729 N N . GLU A 1 98 ? -17.362 0.455 5.406 1.00 93.38 98 GLU A N 1
ATOM 730 C CA . GLU A 1 98 ? -16.568 0.253 4.192 1.00 93.38 98 GLU A CA 1
ATOM 731 C C . GLU A 1 98 ? -15.163 0.859 4.302 1.00 93.38 98 GLU A C 1
ATOM 733 O O . GLU A 1 98 ? -14.174 0.203 3.969 1.00 93.38 98 GLU A O 1
ATOM 738 N N . ILE A 1 99 ? -15.058 2.097 4.801 1.00 93.94 99 ILE A N 1
ATOM 739 C CA . ILE A 1 99 ? -13.765 2.758 5.002 1.00 93.94 99 ILE A CA 1
ATOM 740 C C . ILE A 1 99 ? -12.970 2.053 6.097 1.00 93.94 99 ILE A C 1
ATOM 742 O O . ILE A 1 99 ? -11.768 1.854 5.933 1.00 93.94 99 ILE A O 1
ATOM 746 N N . ILE A 1 100 ? -13.631 1.628 7.177 1.00 96.44 100 ILE A N 1
ATOM 747 C CA . ILE A 1 100 ? -12.992 0.863 8.251 1.00 96.44 100 ILE A CA 1
ATOM 748 C C . ILE A 1 100 ? -12.373 -0.419 7.693 1.00 96.44 100 ILE A C 1
ATOM 750 O O . ILE A 1 100 ? -11.189 -0.663 7.919 1.00 96.44 100 ILE A O 1
ATOM 754 N N . ALA A 1 101 ? -13.145 -1.206 6.938 1.00 95.56 101 ALA A N 1
ATOM 755 C CA . ALA A 1 101 ? -12.664 -2.455 6.357 1.00 95.56 101 ALA A CA 1
ATOM 756 C C . ALA A 1 101 ? -11.473 -2.219 5.415 1.00 95.56 101 ALA A C 1
ATOM 758 O O . ALA A 1 101 ? -10.419 -2.826 5.589 1.00 95.56 101 ALA A O 1
ATOM 759 N N . ALA A 1 102 ? -11.599 -1.278 4.476 1.00 95.19 102 ALA A N 1
ATOM 760 C CA . ALA A 1 102 ? -10.546 -1.008 3.502 1.00 95.19 102 ALA A CA 1
ATOM 761 C C . ALA A 1 102 ? -9.260 -0.455 4.144 1.00 95.19 102 ALA A C 1
ATOM 763 O O . ALA A 1 102 ? -8.154 -0.859 3.778 1.00 95.19 102 ALA A O 1
ATOM 764 N N . MET A 1 103 ? -9.393 0.440 5.127 1.00 96.81 103 MET A N 1
ATOM 765 C CA . MET A 1 103 ? -8.255 0.999 5.858 1.00 96.81 103 MET A CA 1
ATOM 766 C C . MET A 1 103 ? -7.558 -0.073 6.702 1.00 96.81 103 MET A C 1
ATOM 768 O O . MET A 1 103 ? -6.330 -0.163 6.698 1.00 96.81 103 MET A O 1
ATOM 772 N N . ALA A 1 104 ? -8.327 -0.912 7.400 1.00 97.25 104 ALA A N 1
ATOM 773 C CA . ALA A 1 104 ? -7.782 -2.005 8.193 1.00 97.25 104 ALA A CA 1
ATOM 774 C C . ALA A 1 104 ? -7.048 -3.031 7.321 1.00 97.25 104 ALA A C 1
ATOM 776 O O . ALA A 1 104 ? -5.959 -3.463 7.693 1.00 97.25 104 ALA A O 1
ATOM 777 N N . ASP A 1 105 ? -7.585 -3.375 6.150 1.00 97.25 105 ASP A N 1
ATOM 778 C CA . ASP A 1 105 ? -6.938 -4.302 5.219 1.00 97.25 105 ASP A CA 1
ATOM 779 C C . ASP A 1 105 ? -5.617 -3.743 4.675 1.00 97.25 105 ASP A C 1
ATOM 781 O O . ASP A 1 105 ? -4.596 -4.440 4.702 1.00 97.25 105 ASP A O 1
ATOM 785 N N . MET A 1 106 ? -5.598 -2.471 4.259 1.00 97.88 106 MET A N 1
ATOM 786 C CA . MET A 1 106 ? -4.373 -1.797 3.816 1.00 97.88 106 MET A CA 1
ATOM 787 C C . MET A 1 106 ? -3.316 -1.779 4.931 1.00 97.88 106 MET A C 1
ATOM 789 O O . MET A 1 106 ? -2.179 -2.210 4.725 1.00 97.88 106 MET A O 1
ATOM 793 N N . LEU A 1 107 ? -3.678 -1.319 6.134 1.00 98.31 107 LEU A N 1
ATOM 794 C CA . LEU A 1 107 ? -2.746 -1.228 7.262 1.00 98.31 107 LEU A CA 1
ATOM 795 C C . LEU A 1 107 ? -2.267 -2.610 7.720 1.00 98.31 107 LEU A C 1
ATOM 797 O O . LEU A 1 107 ? -1.099 -2.776 8.067 1.00 98.31 107 LEU A O 1
ATOM 801 N N . LYS A 1 108 ? -3.131 -3.626 7.677 1.00 98.19 108 LYS A N 1
ATOM 802 C CA . LYS A 1 108 ? -2.763 -5.010 7.991 1.00 98.19 108 LYS A CA 1
ATOM 803 C C . LYS A 1 108 ? -1.731 -5.534 7.006 1.00 98.19 108 LYS A C 1
ATOM 805 O O . LYS A 1 108 ? -0.740 -6.134 7.425 1.00 98.19 108 LYS A O 1
ATOM 810 N N . ALA A 1 109 ? -1.928 -5.285 5.714 1.00 97.25 109 ALA A N 1
ATOM 811 C CA . ALA A 1 109 ? -0.960 -5.674 4.704 1.00 97.25 109 ALA A CA 1
ATOM 812 C C . ALA A 1 109 ? 0.380 -4.948 4.888 1.00 97.25 109 ALA A C 1
ATOM 814 O O . ALA A 1 109 ? 1.434 -5.570 4.765 1.00 97.25 109 ALA A O 1
ATOM 815 N N . GLN A 1 110 ? 0.359 -3.661 5.235 1.00 97.12 110 GLN A N 1
ATOM 816 C CA . GLN A 1 110 ? 1.573 -2.885 5.498 1.00 97.12 110 GLN A CA 1
ATOM 817 C C . GLN A 1 110 ? 2.314 -3.347 6.760 1.00 97.12 110 GLN A C 1
ATOM 819 O O . GLN A 1 110 ? 3.537 -3.458 6.730 1.00 97.12 110 GLN A O 1
ATOM 824 N N . ALA A 1 111 ? 1.593 -3.677 7.835 1.00 97.31 111 ALA A N 1
ATOM 825 C CA . ALA A 1 111 ? 2.175 -4.218 9.063 1.00 97.31 111 ALA A CA 1
ATOM 826 C C . ALA A 1 111 ? 2.791 -5.614 8.854 1.00 97.31 111 ALA A C 1
ATOM 828 O O . ALA A 1 111 ? 3.774 -5.958 9.505 1.00 97.31 111 ALA A O 1
ATOM 829 N N . GLY A 1 112 ? 2.210 -6.417 7.957 1.00 94.50 112 GLY A N 1
ATOM 830 C CA . GLY A 1 112 ? 2.645 -7.787 7.678 1.00 94.50 112 GLY A CA 1
ATOM 831 C C . GLY A 1 112 ? 3.685 -7.938 6.566 1.00 94.50 112 GLY A C 1
ATOM 832 O O . GLY A 1 112 ? 4.158 -9.051 6.355 1.00 94.50 112 GLY A O 1
ATOM 833 N N . THR A 1 113 ? 4.038 -6.870 5.841 1.00 93.00 113 THR A N 1
ATOM 834 C CA . THR A 1 113 ? 4.976 -6.955 4.709 1.00 93.00 113 TH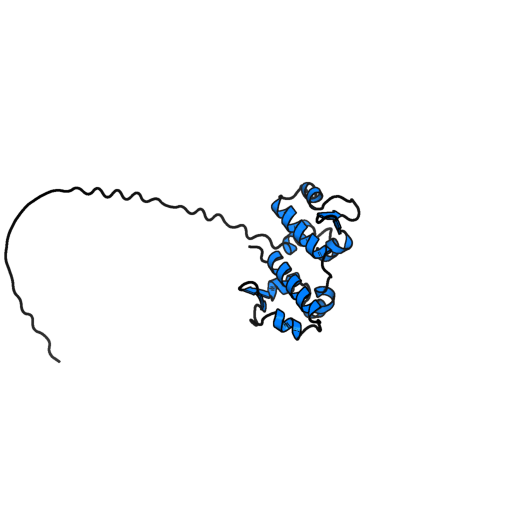R A CA 1
ATOM 835 C C . THR A 1 113 ? 6.283 -6.214 5.008 1.00 93.00 113 THR A C 1
ATOM 837 O O . THR A 1 113 ? 6.228 -5.050 5.417 1.00 93.00 113 THR A O 1
ATOM 840 N N . PRO A 1 114 ? 7.462 -6.820 4.751 1.00 93.44 114 PRO A N 1
ATOM 841 C CA . PRO A 1 114 ? 8.732 -6.099 4.777 1.00 93.44 114 PRO A CA 1
ATOM 842 C C . PRO A 1 114 ? 8.702 -4.868 3.866 1.00 93.44 114 PRO A C 1
ATOM 844 O O . PRO A 1 114 ? 8.131 -4.911 2.775 1.00 93.44 114 PRO A O 1
ATOM 847 N N . ASP A 1 115 ? 9.355 -3.778 4.274 1.00 94.69 115 ASP A N 1
ATOM 848 C CA . ASP A 1 115 ? 9.420 -2.557 3.461 1.00 94.69 115 ASP A CA 1
ATOM 849 C C . ASP A 1 115 ? 10.501 -2.633 2.372 1.00 94.69 115 ASP A C 1
ATOM 851 O O . ASP A 1 115 ? 11.436 -1.834 2.312 1.00 94.69 115 ASP A O 1
ATOM 855 N N . LEU A 1 116 ? 10.389 -3.653 1.521 1.00 94.50 116 LEU A N 1
ATOM 856 C CA . LEU A 1 116 ? 11.379 -3.952 0.493 1.00 94.50 116 LEU A CA 1
ATOM 857 C C . LEU A 1 116 ? 11.500 -2.814 -0.528 1.00 94.50 116 LEU A C 1
ATOM 859 O O . LEU A 1 116 ? 12.599 -2.535 -0.997 1.00 94.50 116 LEU A O 1
ATOM 863 N N . PHE A 1 117 ? 10.396 -2.124 -0.845 1.00 96.56 117 PHE A N 1
ATOM 864 C CA . PHE A 1 117 ? 10.423 -1.008 -1.796 1.00 96.56 117 PHE A CA 1
ATOM 865 C C . PHE A 1 117 ? 11.258 0.143 -1.248 1.00 96.56 117 PHE A C 1
ATOM 867 O O . PHE A 1 117 ? 12.097 0.689 -1.966 1.00 96.56 117 PHE A O 1
ATOM 874 N N . ARG A 1 118 ? 11.084 0.486 0.035 1.00 95.19 118 ARG A N 1
ATOM 875 C CA . ARG A 1 118 ? 11.910 1.516 0.660 1.00 95.19 118 ARG A CA 1
ATOM 876 C C . ARG A 1 118 ? 13.388 1.146 0.647 1.00 95.19 118 ARG A C 1
ATOM 878 O O . ARG A 1 118 ? 14.207 2.010 0.359 1.00 95.19 118 ARG A O 1
ATOM 885 N N . THR A 1 119 ? 13.717 -0.110 0.935 1.00 94.50 119 THR A N 1
ATOM 886 C CA . THR A 1 119 ? 15.112 -0.563 1.018 1.00 94.50 119 THR A CA 1
ATOM 887 C C . THR A 1 119 ? 15.795 -0.646 -0.346 1.00 94.50 119 THR A C 1
ATOM 889 O O . THR A 1 119 ? 16.969 -0.314 -0.447 1.00 94.50 119 THR A O 1
ATOM 892 N N . MET A 1 120 ? 15.081 -1.082 -1.388 1.00 95.31 120 MET A N 1
ATOM 893 C CA . MET A 1 120 ? 15.701 -1.460 -2.667 1.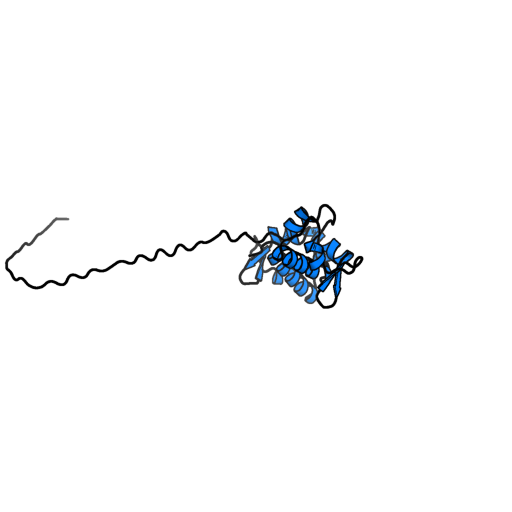00 95.31 120 MET A CA 1
ATOM 894 C C . MET A 1 120 ? 15.389 -0.506 -3.825 1.00 95.31 120 MET A C 1
ATOM 896 O O . MET A 1 120 ? 16.084 -0.531 -4.835 1.00 95.31 120 MET A O 1
ATOM 900 N N . CYS A 1 121 ? 14.324 0.298 -3.731 1.00 96.69 121 CYS A N 1
ATOM 901 C CA . CYS A 1 121 ? 13.778 1.028 -4.884 1.00 96.69 121 CYS A CA 1
ATOM 902 C C . CYS A 1 121 ? 13.632 2.540 -4.655 1.00 96.69 121 CYS A C 1
ATOM 904 O O . CYS A 1 121 ? 13.634 3.301 -5.623 1.00 96.69 121 CYS A O 1
ATOM 906 N N . ASN A 1 122 ? 13.505 2.994 -3.405 1.00 96.25 122 ASN A N 1
ATOM 907 C CA . ASN A 1 122 ? 13.166 4.386 -3.084 1.00 96.25 122 ASN A CA 1
ATOM 908 C C . ASN A 1 122 ? 14.208 5.407 -3.563 1.00 96.25 122 ASN A C 1
ATOM 910 O O . ASN A 1 122 ? 13.825 6.472 -4.032 1.00 96.25 122 ASN A O 1
ATOM 914 N N . GLU A 1 123 ? 15.502 5.081 -3.536 1.00 95.88 123 GLU A N 1
ATOM 915 C CA . GLU A 1 123 ? 16.547 6.022 -3.974 1.00 95.88 123 GLU A CA 1
ATOM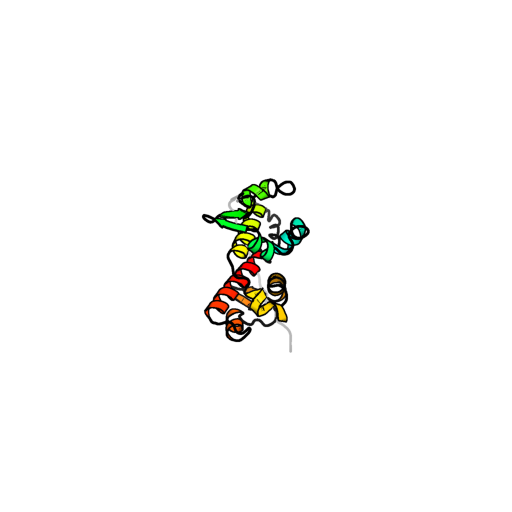 916 C C . GLU A 1 123 ? 16.326 6.524 -5.412 1.00 95.88 123 GLU A C 1
ATOM 918 O O . GLU A 1 123 ? 16.562 7.694 -5.704 1.00 95.88 123 GLU A O 1
ATOM 923 N N . CYS A 1 124 ? 15.816 5.664 -6.300 1.00 97.00 124 CYS A N 1
ATOM 924 C CA . CYS A 1 124 ? 15.539 6.028 -7.690 1.00 97.00 124 CYS A CA 1
ATOM 925 C C . CYS A 1 124 ? 14.061 6.343 -7.966 1.00 97.00 124 CYS A C 1
ATOM 927 O O . CYS A 1 124 ? 13.766 7.070 -8.913 1.00 97.00 124 CYS A O 1
ATOM 929 N N . HIS A 1 125 ? 13.129 5.787 -7.185 1.00 96.19 125 HIS A N 1
ATOM 930 C CA . HIS A 1 125 ? 11.693 5.830 -7.493 1.00 96.19 125 HIS A CA 1
ATOM 931 C C . HIS A 1 125 ? 10.834 6.616 -6.495 1.00 96.19 125 HIS A C 1
ATOM 933 O O . HIS A 1 125 ? 9.644 6.803 -6.751 1.00 96.19 125 HIS A O 1
ATOM 939 N N . GLY A 1 126 ? 11.392 7.081 -5.376 1.00 95.75 126 GLY A N 1
ATOM 940 C CA . GLY A 1 126 ? 10.632 7.759 -4.329 1.00 95.75 126 GLY A CA 1
ATOM 941 C C . GLY A 1 126 ? 9.675 6.816 -3.594 1.00 95.75 126 GLY A C 1
ATOM 942 O O . GLY A 1 126 ? 10.020 5.688 -3.242 1.00 95.75 126 GLY A O 1
ATOM 943 N N . LEU A 1 127 ? 8.443 7.267 -3.345 1.00 95.62 127 LEU A N 1
ATOM 944 C CA . LEU A 1 127 ? 7.441 6.474 -2.627 1.00 95.62 127 LEU A CA 1
ATOM 945 C C . LEU A 1 127 ? 6.799 5.413 -3.529 1.00 95.62 127 LEU A C 1
ATOM 947 O O . LEU A 1 127 ? 6.383 5.705 -4.649 1.00 95.62 127 LEU A O 1
ATOM 951 N N . ALA A 1 128 ? 6.599 4.204 -2.994 1.00 97.25 128 ALA A N 1
ATOM 952 C CA . ALA A 1 128 ? 5.958 3.100 -3.716 1.00 97.25 128 ALA A CA 1
ATOM 953 C C . ALA A 1 128 ? 4.570 3.469 -4.263 1.00 97.25 128 ALA A C 1
ATOM 955 O O . ALA A 1 128 ? 4.214 3.115 -5.382 1.00 97.25 128 ALA A O 1
ATOM 956 N N . THR A 1 129 ? 3.789 4.212 -3.479 1.00 96.88 129 THR A N 1
ATOM 957 C CA . THR A 1 129 ? 2.427 4.633 -3.833 1.00 96.88 129 THR A CA 1
ATOM 958 C C . THR A 1 129 ? 2.427 5.622 -4.989 1.00 96.88 129 THR A C 1
ATOM 960 O O . THR A 1 129 ? 1.622 5.495 -5.907 1.00 96.88 129 THR A O 1
ATOM 963 N N . GLN A 1 130 ? 3.365 6.570 -4.982 1.00 96.75 130 GLN A N 1
ATOM 964 C CA . GLN A 1 130 ? 3.563 7.507 -6.080 1.00 96.75 130 GLN A CA 1
ATOM 965 C C . GLN A 1 130 ? 4.031 6.777 -7.340 1.00 96.75 130 GLN A C 1
ATOM 967 O O . GLN A 1 130 ? 3.429 6.941 -8.400 1.00 96.75 130 GLN A O 1
ATOM 972 N N . PHE A 1 131 ? 5.043 5.916 -7.207 1.00 97.88 131 PHE A N 1
ATOM 973 C CA . PHE A 1 131 ? 5.550 5.109 -8.309 1.00 97.88 131 PHE A CA 1
ATOM 974 C C . PHE A 1 131 ? 4.439 4.280 -8.962 1.00 97.88 131 PHE A C 1
ATOM 976 O O . PHE A 1 131 ? 4.278 4.320 -10.178 1.00 97.88 131 PHE A O 1
ATOM 983 N N . VAL A 1 132 ? 3.625 3.574 -8.175 1.00 97.94 132 VAL A N 1
ATOM 984 C CA . VAL A 1 132 ? 2.522 2.769 -8.715 1.00 97.94 132 VAL A CA 1
ATOM 985 C C . VAL A 1 132 ? 1.465 3.640 -9.389 1.00 97.94 132 VAL A C 1
ATOM 987 O O . VAL A 1 132 ? 1.056 3.334 -10.507 1.00 97.94 132 VAL A O 1
ATOM 990 N N . ARG A 1 133 ? 1.056 4.746 -8.757 1.00 96.44 133 ARG A N 1
ATOM 991 C CA . ARG A 1 133 ? 0.058 5.671 -9.312 1.00 96.44 133 ARG A CA 1
ATOM 992 C C . ARG A 1 133 ? 0.488 6.203 -10.681 1.00 96.44 133 ARG A C 1
ATOM 994 O O . ARG A 1 133 ? -0.279 6.184 -11.645 1.00 96.44 133 ARG A O 1
ATOM 1001 N N . GLU A 1 134 ? 1.736 6.639 -10.786 1.00 96.75 134 GLU A N 1
ATOM 1002 C CA . GLU A 1 134 ? 2.226 7.365 -11.955 1.00 96.75 134 GLU A CA 1
ATOM 1003 C C . GLU A 1 134 ? 2.796 6.448 -13.042 1.00 96.75 134 GLU A C 1
ATOM 1005 O O . GLU A 1 134 ? 2.598 6.707 -14.230 1.00 96.75 134 GLU A O 1
ATOM 1010 N N . GLN A 1 135 ? 3.482 5.371 -12.657 1.00 97.75 135 GLN A N 1
ATOM 1011 C CA . GLN A 1 135 ? 4.329 4.588 -13.562 1.00 97.75 135 GLN A CA 1
ATOM 1012 C C . GLN A 1 135 ? 3.789 3.196 -13.870 1.00 97.75 135 GLN A C 1
ATOM 1014 O O . GLN A 1 135 ? 4.247 2.590 -14.837 1.00 97.75 135 GLN A O 1
ATOM 1019 N N . ILE A 1 136 ? 2.828 2.679 -13.101 1.00 97.81 136 ILE A N 1
ATOM 1020 C CA . ILE A 1 136 ? 2.311 1.317 -13.267 1.00 97.81 136 ILE A CA 1
ATOM 1021 C C . ILE A 1 136 ? 0.858 1.340 -13.745 1.00 97.81 136 ILE A C 1
ATOM 1023 O O . ILE A 1 136 ? 0.069 2.213 -13.392 1.00 97.81 136 ILE A O 1
ATOM 1027 N N . VAL A 1 137 ? 0.504 0.360 -14.574 1.00 96.69 137 VAL A N 1
ATOM 1028 C CA . VAL A 1 137 ? -0.877 0.062 -14.958 1.00 96.69 137 VAL A CA 1
ATOM 1029 C C . VAL A 1 137 ? -1.118 -1.443 -14.890 1.00 96.69 137 VAL A C 1
ATOM 1031 O O . VAL A 1 137 ? -0.272 -2.229 -15.321 1.00 96.69 137 VAL A O 1
ATOM 1034 N N . SER A 1 138 ? -2.273 -1.844 -14.362 1.00 96.94 138 SER A N 1
ATOM 1035 C CA . SER A 1 138 ? -2.736 -3.229 -14.411 1.00 96.94 138 SER A CA 1
ATOM 1036 C C . SER A 1 138 ? -3.498 -3.500 -15.710 1.00 96.94 138 SER A C 1
ATOM 1038 O O . SER A 1 138 ? -4.347 -2.708 -16.124 1.00 96.94 138 SER A O 1
ATOM 1040 N N . ARG A 1 139 ? -3.175 -4.604 -16.388 1.00 95.50 139 ARG A N 1
ATOM 1041 C CA . ARG A 1 139 ? -3.882 -5.110 -17.576 1.00 95.50 139 ARG A CA 1
ATOM 1042 C C . ARG A 1 139 ? -3.941 -6.625 -17.485 1.00 95.50 139 ARG A C 1
ATOM 1044 O O . ARG A 1 139 ? -2.909 -7.258 -17.277 1.00 95.50 139 ARG A O 1
ATOM 1051 N N . ASP A 1 140 ? -5.137 -7.195 -17.596 1.00 92.94 140 ASP A N 1
ATOM 1052 C CA . ASP A 1 140 ? -5.356 -8.648 -17.541 1.00 92.94 140 ASP A CA 1
ATOM 1053 C C . ASP A 1 140 ? -4.694 -9.318 -16.316 1.00 92.94 140 ASP A C 1
ATOM 1055 O O . ASP A 1 140 ? -4.104 -10.394 -16.400 1.00 92.94 140 ASP A O 1
ATOM 1059 N N . GLY A 1 141 ? -4.740 -8.638 -15.162 1.00 91.69 141 GLY A N 1
ATOM 1060 C CA . GLY A 1 141 ? -4.160 -9.115 -13.900 1.00 91.69 141 GLY A CA 1
ATOM 1061 C C . GLY A 1 141 ? -2.631 -9.031 -13.804 1.00 91.69 141 GLY A C 1
ATOM 1062 O O . GLY A 1 141 ? -2.056 -9.540 -12.842 1.00 91.69 141 GLY A O 1
ATOM 1063 N N . ARG A 1 142 ? -1.957 -8.397 -14.770 1.00 96.38 142 ARG A N 1
ATOM 1064 C CA . ARG A 1 142 ? -0.499 -8.207 -14.794 1.00 96.38 142 ARG A CA 1
ATOM 1065 C C . ARG A 1 142 ? -0.137 -6.730 -14.740 1.00 96.38 142 ARG A C 1
ATOM 1067 O O . ARG A 1 142 ? -0.860 -5.882 -15.256 1.00 96.38 142 ARG A O 1
ATOM 1074 N N . LEU A 1 143 ? 1.016 -6.435 -14.147 1.00 98.12 143 LEU A N 1
ATOM 1075 C CA . LEU A 1 143 ? 1.533 -5.074 -14.058 1.00 98.12 143 LEU A CA 1
ATOM 1076 C C . LEU A 1 143 ? 2.460 -4.759 -15.226 1.00 98.12 143 LEU A C 1
ATOM 1078 O O . LEU A 1 143 ? 3.407 -5.499 -15.511 1.00 98.12 143 LEU A O 1
ATOM 1082 N N . TYR A 1 144 ? 2.219 -3.609 -15.839 1.00 98.44 144 TYR A N 1
ATOM 1083 C CA . TYR A 1 144 ? 3.028 -3.059 -16.914 1.00 98.44 144 TYR A CA 1
ATOM 1084 C C . TYR A 1 144 ? 3.488 -1.649 -16.560 1.00 98.44 144 TYR A C 1
ATOM 1086 O O . TYR A 1 144 ? 2.783 -0.904 -15.878 1.00 98.44 144 TYR A O 1
ATOM 1094 N N . GLY A 1 145 ? 4.650 -1.257 -17.080 1.00 97.88 145 GLY A N 1
ATOM 1095 C CA . GLY A 1 145 ? 5.039 0.146 -17.121 1.00 97.88 145 GLY A CA 1
ATOM 1096 C C . GLY A 1 145 ? 4.039 0.926 -17.973 1.00 97.88 145 GLY A C 1
ATOM 1097 O O . GLY A 1 145 ? 3.815 0.589 -19.136 1.00 97.88 145 GLY A O 1
ATOM 1098 N N . ARG A 1 146 ? 3.437 1.972 -17.407 1.00 97.06 146 ARG A N 1
ATOM 1099 C CA . ARG A 1 146 ? 2.383 2.778 -18.039 1.00 97.06 146 ARG A CA 1
ATOM 1100 C C . ARG A 1 146 ? 2.818 3.321 -19.398 1.00 97.06 146 ARG A C 1
ATOM 1102 O O . ARG A 1 146 ? 2.053 3.242 -20.356 1.00 97.06 146 ARG A O 1
ATOM 1109 N N . TYR A 1 147 ? 4.044 3.837 -19.468 1.00 96.81 147 TYR A N 1
ATOM 1110 C CA . TYR A 1 147 ? 4.588 4.478 -20.667 1.00 96.81 147 TYR A CA 1
ATOM 1111 C C . TYR A 1 147 ? 5.415 3.530 -21.535 1.00 96.81 147 TYR A C 1
ATOM 1113 O O . TYR A 1 147 ? 5.362 3.616 -22.757 1.00 96.81 147 TYR A O 1
ATOM 1121 N N . SER A 1 148 ? 6.169 2.614 -20.923 1.00 96.31 148 SER A N 1
ATOM 1122 C CA . SER A 1 148 ? 7.040 1.693 -21.660 1.00 96.31 148 SER A CA 1
ATOM 1123 C C . SER A 1 148 ? 6.305 0.468 -22.208 1.00 96.31 148 SER A C 1
ATOM 1125 O O . SER A 1 148 ? 6.785 -0.173 -23.137 1.00 96.31 148 SER A O 1
ATOM 1127 N N . GLY A 1 149 ? 5.171 0.094 -21.608 1.00 97.19 149 GLY A N 1
ATOM 1128 C CA . GLY A 1 149 ? 4.471 -1.156 -21.901 1.00 97.19 149 GLY A CA 1
ATOM 1129 C C . GLY A 1 149 ? 5.236 -2.415 -21.480 1.00 97.19 149 GLY A C 1
ATOM 1130 O O . GLY A 1 149 ? 4.774 -3.521 -21.752 1.00 97.19 149 GLY A O 1
ATOM 1131 N N . HIS A 1 150 ? 6.394 -2.283 -20.826 1.00 97.50 150 HIS A N 1
ATOM 1132 C CA . HIS A 1 150 ? 7.176 -3.428 -20.372 1.00 97.50 150 HIS A CA 1
ATOM 1133 C C . HIS A 1 150 ? 6.518 -4.108 -19.176 1.00 97.50 150 HIS A C 1
ATOM 1135 O O . HIS A 1 150 ? 6.017 -3.450 -18.267 1.00 97.50 150 HIS A O 1
ATOM 1141 N N . ASP A 1 151 ? 6.559 -5.438 -19.167 1.00 97.62 151 ASP A N 1
ATOM 1142 C CA . ASP A 1 151 ? 6.113 -6.242 -18.035 1.00 97.62 151 ASP A CA 1
ATOM 1143 C C . ASP A 1 151 ? 7.003 -5.971 -16.807 1.00 97.62 151 ASP A C 1
ATOM 1145 O O . ASP A 1 151 ? 8.238 -6.060 -16.871 1.00 97.62 151 ASP A O 1
ATOM 1149 N N . VAL A 1 152 ? 6.374 -5.627 -15.682 1.00 97.56 152 VAL A N 1
ATOM 1150 C CA . VAL A 1 152 ? 7.084 -5.280 -14.442 1.00 97.56 152 VAL A CA 1
ATOM 1151 C C . VAL A 1 152 ? 7.796 -6.498 -13.861 1.00 97.56 152 VAL A C 1
ATOM 1153 O O . VAL A 1 152 ? 8.939 -6.384 -13.433 1.00 97.56 152 VAL A O 1
ATOM 1156 N N . GLY A 1 153 ? 7.179 -7.681 -13.902 1.00 95.56 153 GLY A N 1
ATOM 1157 C CA . GLY A 1 153 ? 7.789 -8.913 -13.401 1.00 95.56 153 GLY A CA 1
ATOM 1158 C C . GLY A 1 153 ? 9.041 -9.314 -14.186 1.00 95.56 153 GLY A C 1
ATOM 1159 O O . GLY A 1 153 ? 10.010 -9.794 -13.603 1.00 95.56 153 GLY A O 1
ATOM 1160 N N . VAL A 1 154 ? 9.063 -9.086 -15.503 1.00 94.69 154 VAL A N 1
ATOM 1161 C CA . VAL A 1 154 ? 10.272 -9.265 -16.330 1.00 94.69 154 VAL A CA 1
ATOM 1162 C C . VAL A 1 154 ? 11.337 -8.227 -15.977 1.00 94.69 154 VAL A C 1
ATOM 1164 O O . VAL A 1 154 ? 12.514 -8.577 -15.886 1.00 94.69 154 VAL A O 1
ATOM 1167 N N . THR A 1 155 ? 10.931 -6.973 -15.771 1.00 95.31 155 THR A N 1
ATOM 1168 C CA . THR A 1 155 ? 11.839 -5.873 -15.412 1.00 95.31 155 THR A CA 1
ATOM 1169 C C . THR A 1 155 ? 12.524 -6.121 -14.067 1.00 95.31 155 THR A C 1
ATOM 1171 O O . THR A 1 155 ? 13.743 -5.992 -13.986 1.00 95.31 155 THR A O 1
ATOM 1174 N N . LEU A 1 156 ? 11.782 -6.551 -13.041 1.00 95.06 156 LEU A N 1
ATOM 1175 C CA . LEU A 1 156 ? 12.316 -6.801 -11.694 1.00 95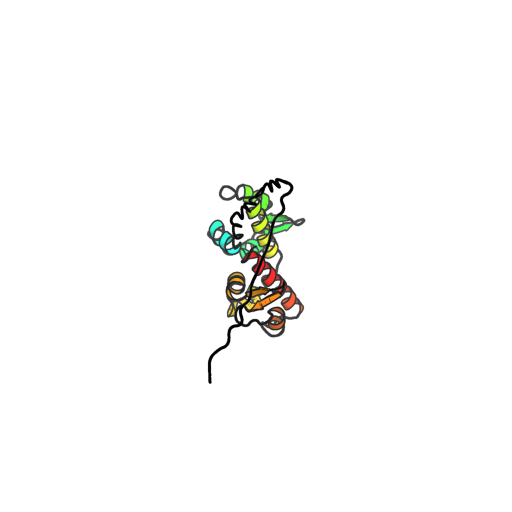.06 156 LEU A CA 1
ATOM 1176 C C . LEU A 1 156 ? 13.417 -7.871 -11.671 1.00 95.06 156 LEU A C 1
ATOM 1178 O O . LEU A 1 156 ? 14.365 -7.746 -10.910 1.00 95.06 156 LEU A O 1
ATOM 1182 N N . ARG A 1 157 ? 13.368 -8.875 -12.558 1.00 90.19 157 ARG A N 1
ATOM 1183 C CA . ARG A 1 157 ? 14.440 -9.888 -12.669 1.00 90.19 157 ARG A CA 1
ATOM 1184 C C . ARG A 1 157 ? 15.759 -9.346 -13.225 1.00 90.19 157 ARG A C 1
ATOM 1186 O O . ARG A 1 157 ? 16.756 -10.058 -13.255 1.00 90.19 157 ARG A O 1
ATOM 1193 N N . ARG A 1 158 ? 15.758 -8.127 -13.766 1.00 90.25 158 ARG A N 1
ATOM 1194 C CA . ARG A 1 158 ? 16.912 -7.511 -14.440 1.00 90.25 158 ARG A CA 1
ATOM 1195 C C . ARG A 1 158 ? 17.293 -6.156 -13.847 1.00 90.25 158 ARG A C 1
ATOM 1197 O O . ARG A 1 158 ? 18.255 -5.551 -14.311 1.00 90.25 158 ARG A O 1
ATOM 1204 N N . HIS A 1 159 ? 16.540 -5.663 -12.868 1.00 91.56 159 HIS A N 1
ATOM 1205 C CA . HIS A 1 159 ? 16.676 -4.322 -12.316 1.00 91.56 159 HIS A CA 1
ATOM 1206 C C . HIS A 1 159 ? 16.461 -4.336 -10.801 1.00 91.56 159 HIS A C 1
ATOM 1208 O O . HIS A 1 159 ? 15.642 -5.095 -10.296 1.00 91.56 159 HIS A O 1
ATOM 1214 N N . GLY A 1 160 ? 17.185 -3.485 -10.074 1.00 84.00 160 GLY A N 1
ATOM 1215 C CA . GLY A 1 160 ? 17.037 -3.346 -8.620 1.00 84.00 160 GLY A CA 1
ATOM 1216 C C . GLY A 1 160 ? 17.748 -4.417 -7.788 1.00 84.00 160 GLY A C 1
ATOM 1217 O O . GLY A 1 160 ? 17.643 -4.387 -6.569 1.00 84.00 160 GLY A O 1
ATOM 1218 N N . GLY A 1 161 ? 18.479 -5.345 -8.419 1.00 91.25 161 GLY A N 1
ATOM 1219 C CA . GLY A 1 161 ? 19.319 -6.322 -7.714 1.00 91.25 161 GLY A CA 1
ATOM 1220 C C . GLY A 1 161 ? 18.550 -7.295 -6.815 1.00 91.25 161 GLY A C 1
ATOM 1221 O O . GLY A 1 161 ? 19.134 -7.827 -5.877 1.00 91.25 161 GLY A O 1
ATOM 1222 N N . LEU A 1 162 ? 17.258 -7.497 -7.081 1.00 94.00 162 LEU A N 1
ATOM 1223 C CA . LEU A 1 162 ? 16.415 -8.435 -6.346 1.00 94.00 162 LEU A CA 1
ATOM 1224 C C . LEU A 1 162 ? 16.739 -9.870 -6.771 1.00 94.00 162 LEU A C 1
ATOM 1226 O O . LEU A 1 162 ? 16.898 -10.141 -7.965 1.00 94.00 162 LEU A O 1
ATOM 1230 N N . ASP A 1 163 ? 16.785 -10.788 -5.810 1.00 94.00 163 ASP A N 1
ATOM 1231 C CA . ASP A 1 163 ? 16.707 -12.217 -6.118 1.00 94.00 163 ASP A CA 1
ATOM 1232 C C . ASP A 1 163 ? 15.281 -12.620 -6.557 1.00 94.00 163 ASP A C 1
ATOM 1234 O O . ASP A 1 163 ? 14.351 -11.805 -6.575 1.00 94.00 163 ASP A O 1
ATOM 1238 N N . ASP A 1 164 ? 15.096 -13.884 -6.942 1.00 93.69 164 ASP A N 1
ATOM 1239 C CA . ASP A 1 164 ? 13.810 -14.369 -7.452 1.00 93.69 164 ASP A CA 1
ATOM 1240 C C . ASP A 1 164 ? 12.678 -14.295 -6.406 1.00 93.69 164 ASP A C 1
ATOM 1242 O O . ASP A 1 164 ? 11.532 -13.994 -6.757 1.00 93.69 164 ASP A O 1
ATOM 1246 N N . GLU A 1 165 ? 12.979 -14.529 -5.124 1.00 94.31 165 GLU A N 1
ATOM 1247 C CA . GLU A 1 165 ? 11.997 -14.473 -4.034 1.00 94.31 165 GLU A CA 1
ATOM 1248 C C . GLU A 1 165 ? 11.584 -13.024 -3.757 1.00 94.31 165 GLU A C 1
ATOM 1250 O O . GLU A 1 165 ? 10.395 -12.694 -3.692 1.00 94.31 165 GLU A O 1
ATOM 1255 N N . GLN A 1 166 ? 12.566 -12.132 -3.675 1.00 95.62 166 GLN A N 1
ATOM 1256 C CA . GLN A 1 166 ? 12.374 -10.701 -3.505 1.00 95.62 166 GLN A CA 1
ATOM 1257 C C . GLN A 1 166 ? 11.617 -10.085 -4.682 1.00 95.62 166 GLN A C 1
ATOM 1259 O O . GLN A 1 166 ? 10.724 -9.262 -4.472 1.00 95.62 166 GLN A O 1
ATOM 1264 N N . ALA A 1 167 ? 11.917 -10.491 -5.918 1.00 96.12 167 ALA A N 1
ATOM 1265 C CA . ALA A 1 167 ? 11.197 -10.039 -7.103 1.00 96.12 167 ALA A CA 1
ATOM 1266 C C . ALA A 1 167 ? 9.730 -10.496 -7.078 1.00 96.12 167 ALA A C 1
ATOM 1268 O O . ALA A 1 167 ? 8.831 -9.708 -7.389 1.00 96.12 167 ALA A O 1
ATOM 1269 N N . ALA A 1 168 ? 9.467 -11.739 -6.661 1.00 94.88 168 ALA A N 1
ATOM 1270 C CA . ALA A 1 168 ? 8.109 -12.248 -6.501 1.00 94.88 168 ALA A CA 1
ATOM 1271 C C . ALA A 1 168 ? 7.337 -11.489 -5.408 1.00 94.88 168 ALA A C 1
ATOM 1273 O O . ALA A 1 168 ? 6.188 -11.096 -5.629 1.00 94.88 168 ALA A O 1
ATOM 1274 N N . LEU A 1 169 ? 7.967 -11.231 -4.258 1.00 95.62 169 LEU A N 1
ATOM 1275 C CA . LEU A 1 169 ? 7.378 -10.438 -3.178 1.00 95.62 169 LEU A CA 1
ATOM 1276 C C . LEU A 1 169 ? 7.114 -8.993 -3.619 1.00 95.62 169 LEU A C 1
ATOM 1278 O O . LEU A 1 169 ? 6.031 -8.460 -3.378 1.00 95.62 169 LEU A O 1
ATOM 1282 N N . MET A 1 170 ? 8.068 -8.366 -4.309 1.00 97.44 170 MET A N 1
ATOM 1283 C CA . MET A 1 170 ? 7.925 -7.006 -4.828 1.00 97.44 170 MET A CA 1
ATOM 1284 C C . MET A 1 170 ? 6.743 -6.901 -5.790 1.00 97.44 170 MET A C 1
ATOM 1286 O O . MET A 1 170 ? 5.934 -5.982 -5.680 1.00 97.44 170 MET A O 1
ATOM 1290 N N . LEU A 1 171 ? 6.590 -7.867 -6.699 1.00 97.00 171 LEU A N 1
ATOM 1291 C CA . LEU A 1 171 ? 5.462 -7.889 -7.625 1.00 97.00 171 LEU A CA 1
ATOM 1292 C C . LEU A 1 171 ? 4.120 -7.987 -6.883 1.00 97.00 171 LEU A C 1
ATOM 1294 O O . LEU A 1 171 ? 3.173 -7.287 -7.240 1.00 97.00 171 LEU A O 1
ATOM 1298 N N . GLN A 1 172 ? 4.043 -8.799 -5.824 1.00 96.88 172 GLN A N 1
ATOM 1299 C CA . GLN A 1 172 ? 2.848 -8.894 -4.979 1.00 96.88 172 GLN A CA 1
ATOM 1300 C C . GLN A 1 172 ? 2.548 -7.575 -4.256 1.00 96.88 172 GLN A C 1
ATOM 1302 O O . GLN A 1 172 ? 1.391 -7.152 -4.209 1.00 96.88 172 GLN A O 1
ATOM 1307 N N . VAL A 1 173 ? 3.578 -6.902 -3.732 1.00 97.25 173 VAL A N 1
ATOM 1308 C CA . VAL A 1 173 ? 3.452 -5.588 -3.084 1.00 97.25 173 VAL A CA 1
ATOM 1309 C C . VAL A 1 173 ? 2.940 -4.540 -4.061 1.00 97.25 173 VAL A C 1
ATOM 1311 O O . VAL A 1 173 ? 1.955 -3.871 -3.759 1.00 97.25 173 VAL A O 1
ATOM 1314 N N . LEU A 1 174 ? 3.554 -4.422 -5.239 1.00 97.75 174 LEU A N 1
ATOM 1315 C CA . LEU A 1 174 ? 3.137 -3.459 -6.257 1.00 97.75 174 LEU A CA 1
ATOM 1316 C C . LEU A 1 174 ? 1.709 -3.737 -6.731 1.00 97.75 174 LEU A C 1
ATOM 1318 O O . LEU A 1 174 ? 0.929 -2.802 -6.874 1.00 97.75 174 LEU A O 1
ATOM 1322 N N . ALA A 1 175 ? 1.336 -5.008 -6.908 1.00 97.25 175 ALA A N 1
ATOM 1323 C CA . ALA A 1 175 ? -0.014 -5.377 -7.329 1.00 97.25 175 ALA A CA 1
ATOM 1324 C C . ALA A 1 175 ? -1.051 -5.056 -6.252 1.00 97.25 175 ALA A C 1
ATOM 1326 O O . ALA A 1 175 ? -2.178 -4.678 -6.562 1.00 97.25 175 ALA A O 1
ATOM 1327 N N . ARG A 1 176 ? -0.689 -5.213 -4.975 1.00 97.06 176 ARG A N 1
ATOM 1328 C CA . ARG A 1 176 ? -1.541 -4.800 -3.862 1.00 97.06 176 ARG A CA 1
ATOM 1329 C C . ARG A 1 176 ? -1.705 -3.282 -3.831 1.00 97.06 176 ARG A C 1
ATOM 1331 O O . ARG A 1 176 ? -2.839 -2.823 -3.803 1.00 97.06 176 ARG A O 1
ATOM 1338 N N . ILE A 1 177 ? -0.606 -2.528 -3.888 1.00 97.38 177 ILE A N 1
ATOM 1339 C CA . ILE A 1 177 ? -0.644 -1.058 -3.898 1.00 97.38 177 ILE A CA 1
ATOM 1340 C C . ILE A 1 177 ? -1.458 -0.556 -5.093 1.00 97.38 177 ILE A C 1
ATOM 1342 O O . ILE A 1 177 ? -2.223 0.385 -4.944 1.00 97.38 177 ILE A O 1
ATOM 1346 N N . GLU A 1 178 ? -1.359 -1.204 -6.256 1.00 97.00 178 GLU A N 1
ATOM 1347 C CA . GLU A 1 178 ? -2.135 -0.841 -7.446 1.00 97.00 178 GLU A CA 1
ATOM 1348 C C . GLU A 1 178 ? -3.641 -0.898 -7.181 1.00 97.00 178 GLU A C 1
ATOM 1350 O O . GLU A 1 178 ? -4.343 0.065 -7.482 1.00 97.00 178 GLU A O 1
ATOM 1355 N N . ARG A 1 179 ? -4.106 -1.943 -6.489 1.00 95.25 179 ARG A N 1
ATOM 1356 C CA . ARG A 1 179 ? -5.500 -2.047 -6.041 1.00 95.25 179 ARG A CA 1
ATOM 1357 C C . ARG A 1 179 ? -5.859 -1.076 -4.923 1.00 95.25 179 ARG A C 1
ATOM 1359 O O . ARG A 1 179 ? -7.032 -0.785 -4.766 1.00 95.25 179 ARG A O 1
ATOM 1366 N N . GLU A 1 180 ? -4.899 -0.603 -4.131 1.00 95.81 180 GLU A N 1
ATOM 1367 C CA . GLU A 1 180 ? -5.133 0.392 -3.072 1.00 95.81 180 GLU A CA 1
ATOM 1368 C C . GLU A 1 180 ? -5.238 1.822 -3.633 1.00 95.81 180 GLU A C 1
ATOM 1370 O 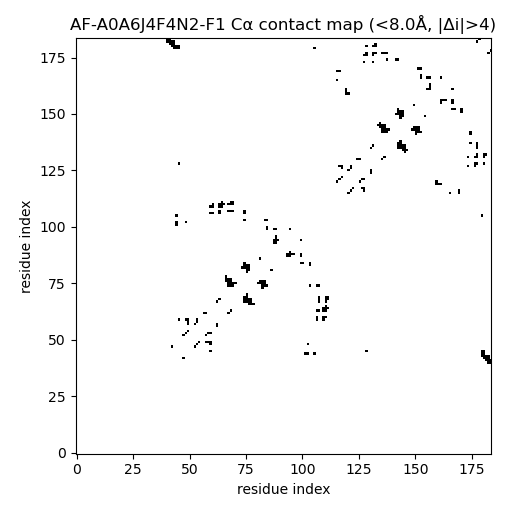O . GLU A 1 180 ? -5.975 2.635 -3.074 1.00 95.81 180 GLU A O 1
ATOM 1375 N N . VAL A 1 181 ? -4.519 2.133 -4.722 1.00 95.62 181 VAL A N 1
ATOM 1376 C CA . VAL A 1 181 ? -4.503 3.473 -5.345 1.00 95.62 181 VAL A CA 1
ATOM 1377 C C . VAL A 1 181 ? -5.503 3.626 -6.496 1.00 95.62 181 VAL A C 1
ATOM 1379 O O . VAL A 1 181 ? -6.000 4.725 -6.715 1.00 95.62 181 VAL A O 1
ATOM 1382 N N . HIS A 1 182 ? -5.823 2.549 -7.220 1.00 92.12 182 HIS A N 1
ATOM 1383 C CA . HIS A 1 182 ? -6.806 2.534 -8.311 1.00 92.12 182 HIS A CA 1
ATOM 1384 C C . HIS A 1 182 ? -7.974 1.598 -7.970 1.00 92.12 182 HIS A C 1
ATOM 1386 O O . HIS A 1 182 ? -8.266 0.655 -8.710 1.00 92.12 182 HIS A O 1
ATOM 1392 N N . ARG A 1 183 ? -8.618 1.809 -6.815 1.00 83.81 183 ARG A N 1
ATOM 1393 C CA . ARG A 1 183 ? -9.726 0.946 -6.390 1.00 83.81 183 ARG A CA 1
ATOM 1394 C C . ARG A 1 183 ? -10.889 0.995 -7.407 1.00 83.81 183 ARG A C 1
ATOM 1396 O O . ARG A 1 183 ? -11.205 2.083 -7.892 1.00 83.81 183 ARG A O 1
ATOM 1403 N N . PRO A 1 184 ? -11.500 -0.161 -7.732 1.00 63.53 184 PRO A N 1
ATOM 1404 C CA . PRO A 1 184 ? -12.646 -0.242 -8.636 1.00 63.53 184 PRO A CA 1
ATOM 1405 C C . PRO A 1 184 ? -13.935 0.299 -8.009 1.00 63.53 184 PRO A C 1
ATOM 1407 O O . PRO A 1 184 ? -14.040 0.283 -6.760 1.00 63.53 184 PRO A O 1
#

pLDDT: mean 85.37, std 18.64, range [38.97, 98.44]

Solvent-accessible surface area (backbone atoms only — not comparable to full-atom values): 11421 Å² total; per-residue (Å²): 136,86,84,87,84,89,82,89,79,87,80,84,90,79,89,82,89,86,81,89,78,90,76,85,77,78,80,78,78,79,79,81,79,76,80,77,65,81,74,70,70,36,68,30,48,65,59,51,40,48,74,78,44,21,88,83,50,52,57,64,55,58,39,19,51,75,43,35,45,77,55,99,89,39,47,23,33,70,85,80,65,49,43,49,59,71,47,37,56,58,50,94,82,35,56,54,72,68,56,38,52,54,50,46,52,53,38,43,52,35,40,74,43,82,68,55,55,67,76,57,42,23,94,84,53,53,53,67,67,57,38,38,68,74,42,43,38,78,54,99,93,40,53,22,30,58,87,78,65,44,50,42,73,67,46,32,74,76,44,72,85,42,55,75,68,53,33,53,51,48,49,53,50,52,56,49,49,41,51,40,55,61,32,114